Protein AF-A0A2E0TJ58-F1 (afdb_monomer_lite)

Secondary structure (DSSP, 8-state):
-HHHHHHHHHHHHHHHHHHHHHHHHHHTTSHHHHHHIIIIIHHHHHHHHHHHHHHHHHHHHHHHHHH-S------HHHHHHHHHHHHHHHHHHTTHHHHHHHHHHHHHHHHHHHHTSSPPSSTT-PPPPEEETTEEEEEEEE-TTSTT-EEEEETTSTTEEEEE-TT-STT-SSB--TT-EEETTEEEEE--

pLDDT: mean 75.68, std 11.96, range [47.34, 93.44]

Structure (mmCIF, N/CA/C/O backbone):
data_AF-A0A2E0TJ58-F1
#
_entry.id   AF-A0A2E0TJ58-F1
#
loop_
_atom_site.group_PDB
_atom_site.id
_atom_site.type_symbol
_atom_site.label_atom_id
_atom_site.label_alt_id
_atom_site.label_comp_id
_atom_site.label_asym_id
_atom_site.label_entity_id
_atom_site.label_seq_id
_atom_site.pdbx_PDB_ins_code
_atom_site.Cartn_x
_atom_site.Cartn_y
_atom_site.Cartn_z
_atom_site.occupancy
_atom_site.B_iso_or_equiv
_atom_site.auth_seq_id
_atom_site.auth_comp_id
_atom_site.auth_asym_id
_atom_site.auth_atom_id
_atom_site.pdbx_PDB_model_num
ATOM 1 N N . MET A 1 1 ? -33.660 15.507 25.362 1.00 57.00 1 MET A N 1
ATOM 2 C CA . MET A 1 1 ? -32.367 15.459 26.080 1.00 57.00 1 MET A CA 1
ATOM 3 C C . MET A 1 1 ? -31.660 14.105 26.034 1.00 57.00 1 MET A C 1
ATOM 5 O O . MET A 1 1 ? -30.510 14.080 25.624 1.00 57.00 1 MET A O 1
ATOM 9 N N . GLU A 1 2 ? -32.266 12.977 26.428 1.00 47.34 2 GLU A N 1
ATOM 10 C CA . GLU A 1 2 ? -31.515 11.701 26.517 1.00 47.34 2 GLU A CA 1
ATOM 11 C C . GLU A 1 2 ? -31.106 11.122 25.143 1.00 47.34 2 GLU A C 1
ATOM 13 O O . GLU A 1 2 ? -30.003 10.603 24.996 1.00 47.34 2 GLU A O 1
ATOM 18 N N . ARG A 1 3 ? -31.925 11.321 24.095 1.00 52.47 3 ARG A N 1
ATOM 19 C CA . ARG A 1 3 ? -31.580 10.947 22.706 1.00 52.47 3 ARG A CA 1
ATOM 20 C C . ARG A 1 3 ? -30.464 11.801 22.081 1.00 52.47 3 ARG A C 1
ATOM 22 O O . ARG A 1 3 ? -29.691 11.274 21.291 1.00 52.47 3 ARG A O 1
ATOM 29 N N . GLU A 1 4 ? -30.337 13.076 22.451 1.00 51.59 4 GLU A N 1
ATOM 30 C CA . GLU A 1 4 ? -29.265 13.953 21.938 1.00 51.59 4 GLU A CA 1
ATOM 31 C C . GLU A 1 4 ? -27.894 13.581 22.508 1.00 51.59 4 GLU A C 1
ATOM 33 O O . GLU A 1 4 ? -26.900 13.608 21.789 1.00 51.59 4 GLU A O 1
ATOM 38 N N . ARG A 1 5 ? -27.828 13.160 23.779 1.00 51.88 5 ARG A N 1
ATOM 39 C CA . ARG A 1 5 ? -26.559 12.738 24.394 1.00 51.88 5 ARG A CA 1
ATOM 40 C C . ARG A 1 5 ? -25.997 11.456 23.771 1.00 51.88 5 ARG A C 1
ATOM 42 O O . ARG A 1 5 ? -24.782 11.318 23.680 1.00 51.88 5 ARG A O 1
ATOM 49 N N . ILE A 1 6 ? -26.859 10.546 23.314 1.00 52.62 6 ILE A N 1
ATOM 50 C CA . ILE A 1 6 ? -26.447 9.291 22.660 1.00 52.62 6 ILE A CA 1
ATOM 51 C C . ILE A 1 6 ? -25.861 9.565 21.265 1.00 52.62 6 ILE A C 1
ATOM 53 O O . ILE A 1 6 ? -24.828 8.996 20.922 1.00 52.62 6 ILE A O 1
ATOM 57 N N . ALA A 1 7 ? -26.454 10.487 20.497 1.00 54.34 7 ALA A N 1
ATOM 58 C CA . ALA A 1 7 ? -25.974 10.843 19.159 1.00 54.34 7 ALA A CA 1
ATOM 59 C C . ALA A 1 7 ? -24.575 11.493 19.175 1.00 54.34 7 ALA A C 1
ATOM 61 O O . ALA A 1 7 ? -23.741 11.198 18.321 1.00 54.34 7 ALA A O 1
ATOM 62 N N . ILE A 1 8 ? -24.287 12.324 20.183 1.00 53.31 8 ILE A N 1
ATOM 63 C CA . ILE A 1 8 ? -22.973 12.968 20.339 1.00 53.31 8 ILE A CA 1
ATOM 64 C C . ILE A 1 8 ? -21.888 11.922 20.646 1.00 53.31 8 ILE A C 1
ATOM 66 O O . ILE A 1 8 ? -20.802 11.971 20.073 1.00 53.31 8 ILE A O 1
ATOM 70 N N . PHE A 1 9 ? -22.182 10.929 21.491 1.00 51.16 9 PHE A N 1
ATOM 71 C CA . PHE A 1 9 ? -21.220 9.872 21.821 1.00 51.16 9 PHE A CA 1
ATOM 72 C C . PHE A 1 9 ? -20.928 8.921 20.648 1.00 51.16 9 PHE A C 1
ATOM 74 O O . PHE A 1 9 ? -19.790 8.474 20.507 1.00 51.16 9 PHE A O 1
ATOM 81 N N . GLU A 1 10 ? -21.910 8.629 19.787 1.00 55.41 10 GLU A N 1
ATOM 82 C CA . GLU A 1 10 ? -21.681 7.813 18.584 1.00 55.41 10 GLU A CA 1
ATOM 83 C C . GLU A 1 10 ? -20.830 8.554 17.534 1.00 55.41 10 GLU A C 1
ATOM 85 O O . GLU A 1 10 ? -19.957 7.942 16.919 1.00 55.41 10 GLU A O 1
ATOM 90 N N . GLY A 1 11 ? -20.999 9.874 17.382 1.00 54.41 11 GLY A N 1
ATOM 91 C CA . GLY A 1 11 ? -20.189 10.689 16.466 1.00 54.41 11 GLY A CA 1
ATOM 92 C C . GLY A 1 11 ? -18.731 10.874 16.909 1.00 54.41 11 GLY A C 1
ATOM 93 O O . GLY A 1 11 ? -17.820 10.810 16.084 1.00 54.41 11 GLY A O 1
ATOM 94 N N . VAL A 1 12 ? -18.489 11.043 18.214 1.00 57.69 12 VAL A N 1
ATOM 95 C CA . VAL A 1 12 ? -17.141 11.301 18.761 1.00 57.69 12 VAL A CA 1
ATOM 96 C C . VAL A 1 12 ? -16.237 10.064 18.712 1.00 57.69 12 VAL A C 1
ATOM 98 O O . VAL A 1 12 ? -15.026 10.208 18.594 1.00 57.69 12 VAL A O 1
ATOM 101 N N . GLY A 1 13 ? -16.793 8.849 18.755 1.00 62.44 13 GLY A N 1
ATOM 102 C CA . GLY A 1 13 ? -16.004 7.614 18.648 1.00 62.44 13 GLY A CA 1
ATOM 103 C C . GLY A 1 13 ? -15.651 7.208 17.211 1.00 62.44 13 GLY A C 1
ATOM 104 O O . GLY A 1 13 ? -14.591 6.628 16.979 1.00 62.44 13 GLY A O 1
ATOM 105 N N . LEU A 1 14 ? -16.517 7.516 16.239 1.00 68.19 14 LEU A N 1
ATOM 106 C CA . LEU A 1 14 ? -16.343 7.091 14.843 1.00 68.19 14 LEU A CA 1
ATOM 107 C C . LEU A 1 14 ? -15.318 7.940 14.079 1.00 68.19 14 LEU A C 1
ATOM 109 O O . LEU A 1 14 ? -14.556 7.394 13.285 1.00 68.19 14 LEU A O 1
ATOM 113 N N . LEU A 1 15 ? -15.253 9.248 14.342 1.00 73.19 15 LEU A N 1
ATOM 114 C CA . LEU A 1 15 ? -14.285 10.155 13.709 1.00 73.19 15 LEU A CA 1
ATOM 115 C C . LEU A 1 15 ? -12.811 9.761 13.947 1.00 73.19 15 LEU A C 1
ATOM 117 O O . LEU A 1 15 ? -12.087 9.590 12.964 1.00 73.19 15 LEU A O 1
ATOM 121 N N . PRO A 1 16 ? -12.337 9.561 15.193 1.00 75.88 16 PRO A N 1
ATOM 122 C CA . PRO A 1 16 ? -10.955 9.152 15.440 1.00 75.88 16 PRO A CA 1
ATOM 123 C C . PRO A 1 16 ? -10.659 7.745 14.905 1.00 75.88 16 PRO A C 1
ATOM 125 O O . PRO A 1 16 ? -9.560 7.505 14.414 1.00 75.88 16 PRO A O 1
ATOM 128 N N . ALA A 1 17 ? -11.633 6.827 14.923 1.00 74.94 17 ALA A N 1
ATOM 129 C CA . ALA A 1 17 ? -11.473 5.499 14.330 1.00 74.94 17 ALA A CA 1
ATOM 130 C C . ALA A 1 17 ? -11.345 5.547 12.797 1.00 74.94 17 ALA A C 1
ATOM 132 O O . ALA A 1 17 ? -10.546 4.811 12.214 1.00 74.94 17 ALA A O 1
ATOM 133 N N . GLY A 1 18 ? -12.099 6.435 12.144 1.00 80.56 18 GLY A N 1
ATOM 134 C CA . GLY A 1 18 ? -11.969 6.716 10.717 1.00 80.56 18 GLY A CA 1
ATOM 135 C C . GLY A 1 18 ? -10.599 7.300 10.374 1.00 80.56 18 GLY A C 1
ATOM 136 O O . GLY A 1 18 ? -9.939 6.800 9.468 1.00 80.56 18 GLY A O 1
ATOM 137 N N . ALA A 1 19 ? -10.136 8.292 11.142 1.00 82.06 19 ALA A N 1
ATOM 138 C CA . ALA A 1 19 ? -8.825 8.915 10.952 1.00 82.06 19 ALA A CA 1
ATOM 139 C C . ALA A 1 19 ? -7.669 7.914 11.130 1.00 82.06 19 ALA A C 1
ATOM 141 O O . ALA A 1 19 ? -6.784 7.839 10.280 1.00 82.06 19 ALA A O 1
ATOM 142 N N . LEU A 1 20 ? -7.709 7.095 12.188 1.00 82.50 20 LEU A N 1
ATOM 143 C CA . LEU A 1 20 ? -6.723 6.035 12.416 1.00 82.50 20 LEU A CA 1
ATOM 144 C C . LEU A 1 20 ? -6.762 4.979 11.308 1.00 82.50 20 LEU A C 1
ATOM 146 O O . LEU A 1 20 ? -5.714 4.586 10.808 1.00 82.50 20 LEU A O 1
ATOM 150 N N . GLY A 1 21 ? -7.955 4.552 10.885 1.00 83.06 21 GLY A N 1
ATOM 151 C CA . GLY A 1 21 ? -8.109 3.620 9.767 1.00 83.06 21 GLY A CA 1
ATOM 152 C C . GLY A 1 21 ? -7.514 4.171 8.471 1.00 83.06 21 GLY A C 1
ATOM 153 O O . GLY A 1 21 ? -6.754 3.477 7.805 1.00 83.06 21 GLY A O 1
ATOM 154 N N . GLY A 1 22 ? -7.794 5.436 8.151 1.00 85.06 22 GLY A N 1
ATOM 155 C CA . GLY A 1 22 ? -7.216 6.123 6.997 1.00 85.06 22 GLY A CA 1
ATOM 156 C C . GLY A 1 22 ? -5.691 6.206 7.062 1.00 85.06 22 GLY A C 1
ATOM 157 O O . GLY A 1 22 ? -5.028 5.901 6.077 1.00 85.06 22 GLY A O 1
ATOM 158 N N . LEU A 1 23 ? -5.134 6.535 8.230 1.00 86.06 23 LEU A N 1
ATOM 159 C CA . LEU A 1 23 ? -3.688 6.581 8.447 1.00 86.06 23 LEU A CA 1
ATOM 160 C C . LEU A 1 23 ? -3.038 5.205 8.235 1.00 86.06 23 LEU A C 1
ATOM 162 O O . LEU A 1 23 ? -2.026 5.100 7.549 1.00 86.06 23 LEU A O 1
ATOM 166 N N . VAL A 1 24 ? -3.640 4.141 8.773 1.00 85.69 24 VAL A N 1
ATOM 167 C CA . VAL A 1 24 ? -3.161 2.762 8.588 1.00 85.69 24 VAL A CA 1
ATOM 168 C C . VAL A 1 24 ? -3.198 2.351 7.118 1.00 85.69 24 VAL A C 1
ATOM 170 O O . VAL A 1 24 ? -2.232 1.776 6.621 1.00 85.69 24 VAL A O 1
ATOM 173 N N . LEU A 1 25 ? -4.286 2.661 6.408 1.00 87.50 25 LEU A N 1
ATOM 174 C CA . LEU A 1 25 ? -4.402 2.370 4.978 1.00 87.50 25 LEU A CA 1
ATOM 175 C C . LEU A 1 25 ? -3.390 3.168 4.150 1.00 87.50 25 LEU A C 1
ATOM 177 O O . LEU A 1 25 ? -2.841 2.624 3.197 1.00 87.50 25 LEU A O 1
ATOM 181 N N . TRP A 1 26 ? -3.119 4.419 4.530 1.00 86.62 26 TRP A N 1
ATOM 182 C CA . TRP A 1 26 ? -2.105 5.256 3.894 1.00 86.62 26 TRP A CA 1
ATOM 183 C C . TRP A 1 26 ? -0.701 4.669 4.073 1.00 86.62 26 TRP A C 1
ATOM 185 O O . TRP A 1 26 ? -0.004 4.468 3.084 1.00 86.62 26 TRP A O 1
ATOM 195 N N . TYR A 1 27 ? -0.319 4.290 5.297 1.00 85.19 27 TYR A N 1
ATOM 196 C CA . TYR A 1 27 ? 0.958 3.612 5.554 1.00 85.19 27 TYR A CA 1
ATOM 197 C C . TYR A 1 27 ? 1.075 2.285 4.797 1.00 85.19 27 TYR A C 1
ATOM 199 O O . TYR A 1 27 ? 2.112 1.990 4.214 1.00 85.19 27 TYR A O 1
ATOM 207 N N . ALA A 1 28 ? -0.008 1.507 4.739 1.00 85.69 28 ALA A N 1
ATOM 208 C CA . ALA A 1 28 ? -0.055 0.243 4.008 1.00 85.69 28 ALA A CA 1
ATOM 209 C C . ALA A 1 28 ? 0.001 0.403 2.475 1.00 85.69 28 ALA A C 1
ATOM 211 O O . ALA A 1 28 ? -0.008 -0.602 1.762 1.00 85.69 28 ALA A O 1
ATOM 212 N N . ALA A 1 29 ? 0.024 1.632 1.956 1.00 86.50 29 ALA A N 1
ATOM 213 C CA . ALA A 1 29 ? 0.152 1.916 0.533 1.00 86.50 29 ALA A CA 1
ATOM 214 C C . ALA A 1 29 ? 1.618 2.069 0.072 1.00 86.50 29 ALA A C 1
ATOM 216 O O . ALA A 1 29 ? 1.868 2.110 -1.135 1.00 86.50 29 ALA A O 1
ATOM 217 N N . PHE A 1 30 ? 2.566 2.120 1.014 1.00 86.62 30 PHE A N 1
ATOM 218 C CA . PHE A 1 30 ? 4.009 2.191 0.770 1.00 86.62 30 PHE A CA 1
ATOM 219 C C . PHE A 1 30 ? 4.659 0.835 1.068 1.00 86.62 30 PHE A C 1
ATOM 221 O O . PHE A 1 30 ? 4.477 0.329 2.178 1.00 86.62 30 PHE A O 1
ATOM 228 N N . PRO A 1 31 ? 5.378 0.214 0.117 1.00 84.06 31 PRO A N 1
ATOM 229 C CA . PRO A 1 31 ? 6.102 -1.037 0.334 1.00 84.06 31 PRO A CA 1
ATOM 230 C C . PRO A 1 31 ? 6.883 -1.172 1.655 1.00 84.06 31 PRO A C 1
ATOM 232 O O . PRO A 1 31 ? 6.665 -2.163 2.356 1.00 84.06 31 PRO A O 1
ATOM 235 N N . SER A 1 32 ? 7.745 -0.217 2.042 1.00 83.19 32 SER A N 1
ATOM 236 C CA . SER A 1 32 ? 8.555 -0.381 3.272 1.00 83.19 32 SER A CA 1
ATOM 237 C C . SER A 1 32 ? 7.690 -0.358 4.538 1.00 83.19 32 SER A C 1
ATOM 239 O O . SER A 1 32 ? 7.857 -1.161 5.461 1.00 83.19 32 SER A O 1
ATOM 241 N N . LEU A 1 33 ? 6.682 0.514 4.552 1.00 82.69 33 LEU A N 1
ATOM 242 C CA . LEU A 1 33 ? 5.795 0.715 5.694 1.00 82.69 33 LEU A CA 1
ATOM 243 C C . LEU A 1 33 ? 4.698 -0.346 5.755 1.00 82.69 33 LEU A C 1
ATOM 245 O O . LEU A 1 33 ? 4.185 -0.626 6.836 1.00 82.69 33 LEU A O 1
ATOM 249 N N . TYR A 1 34 ? 4.367 -0.990 4.635 1.00 80.75 34 TYR A N 1
ATOM 250 C CA . TYR A 1 34 ? 3.434 -2.109 4.592 1.00 80.75 34 TYR A CA 1
ATOM 251 C C . TYR A 1 34 ? 3.926 -3.278 5.446 1.00 80.75 34 TYR A C 1
ATOM 253 O O . TYR A 1 34 ? 3.136 -3.876 6.176 1.00 80.75 34 TYR A O 1
ATOM 261 N N . TYR A 1 35 ? 5.227 -3.582 5.411 1.00 74.25 35 TYR A N 1
ATOM 262 C CA . TYR A 1 35 ? 5.808 -4.625 6.255 1.00 74.25 35 TYR A CA 1
ATOM 263 C C . TYR A 1 35 ? 5.663 -4.295 7.748 1.00 74.25 35 TYR A C 1
ATOM 265 O O . TYR A 1 35 ? 5.221 -5.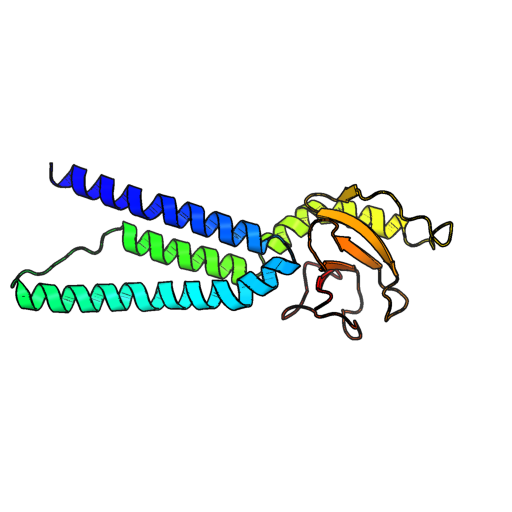133 8.540 1.00 74.25 35 TYR A O 1
ATOM 273 N N . LEU A 1 36 ? 5.931 -3.042 8.125 1.00 73.81 36 LEU A N 1
ATOM 274 C CA . LEU A 1 36 ? 5.759 -2.560 9.495 1.00 73.81 36 LEU A CA 1
ATOM 275 C C . LEU A 1 36 ? 4.280 -2.557 9.923 1.00 73.81 36 LEU A C 1
ATOM 277 O O . LEU A 1 36 ? 3.940 -2.999 11.024 1.00 73.81 36 LEU A O 1
ATOM 281 N N . ALA A 1 37 ? 3.384 -2.120 9.036 1.00 73.81 37 ALA A N 1
ATOM 282 C CA . ALA A 1 37 ? 1.940 -2.163 9.241 1.00 73.81 37 ALA A CA 1
ATOM 283 C C . ALA A 1 37 ? 1.452 -3.610 9.416 1.00 73.81 37 ALA A C 1
ATOM 285 O O . ALA A 1 37 ? 0.621 -3.896 10.278 1.00 73.81 37 ALA A O 1
ATOM 286 N N . TRP A 1 38 ? 2.008 -4.554 8.664 1.00 72.88 38 TRP A N 1
ATOM 287 C CA . TRP A 1 38 ? 1.683 -5.962 8.821 1.00 72.88 38 TRP A CA 1
ATOM 288 C C . TRP A 1 38 ? 2.129 -6.525 10.169 1.00 72.88 38 TRP A C 1
ATOM 290 O O . TRP A 1 38 ? 1.356 -7.208 10.833 1.00 72.88 38 TRP A O 1
ATOM 300 N N . LEU A 1 39 ? 3.376 -6.277 10.571 1.00 74.56 39 LEU A N 1
ATOM 301 C CA . LEU A 1 39 ? 3.938 -6.875 11.782 1.00 74.56 39 LEU A CA 1
ATOM 302 C C . LEU A 1 39 ? 3.393 -6.253 13.063 1.00 74.56 39 LEU A C 1
ATOM 304 O O . LEU A 1 39 ? 3.148 -6.966 14.032 1.00 74.56 39 LEU A O 1
ATOM 308 N N . LEU A 1 40 ? 3.208 -4.935 13.082 1.00 75.44 40 LEU A N 1
ATOM 309 C CA . LEU A 1 40 ? 2.825 -4.216 14.293 1.00 75.44 40 LEU A CA 1
ATOM 310 C C . LEU A 1 40 ? 1.340 -3.883 14.301 1.00 75.44 40 LEU A C 1
ATOM 312 O O . LEU A 1 40 ? 0.652 -4.120 15.294 1.00 75.44 40 LEU A O 1
ATOM 316 N N . VAL A 1 41 ? 0.824 -3.344 13.198 1.00 72.25 41 VAL A N 1
ATOM 317 C CA . VAL A 1 41 ? -0.521 -2.764 13.179 1.00 72.25 41 VAL A CA 1
ATOM 318 C C . VAL A 1 41 ? -1.584 -3.850 13.075 1.00 72.25 41 VAL A C 1
ATOM 320 O O . VAL A 1 41 ? -2.532 -3.815 13.850 1.00 72.25 41 VAL A O 1
ATOM 323 N N . VAL A 1 42 ? -1.431 -4.853 12.208 1.00 72.56 42 VAL A N 1
ATOM 324 C CA . VAL A 1 42 ? -2.441 -5.919 12.060 1.00 72.56 42 VAL A CA 1
ATOM 325 C C . VAL A 1 42 ? -2.655 -6.710 13.364 1.00 72.56 42 VAL A C 1
ATOM 327 O O . VAL A 1 42 ? -3.809 -6.802 13.793 1.00 72.56 42 VAL A O 1
ATOM 330 N N . PRO A 1 43 ? -1.616 -7.217 14.064 1.00 77.94 43 PRO A N 1
ATOM 331 C CA . PRO A 1 43 ? -1.801 -7.915 15.336 1.00 77.94 43 PRO A CA 1
ATOM 332 C C . PRO A 1 43 ? -2.355 -7.007 16.427 1.00 77.94 43 PRO A C 1
ATOM 334 O O . PRO A 1 43 ? -3.214 -7.437 17.192 1.00 77.94 43 PRO A O 1
ATOM 337 N N . THR A 1 44 ? -1.918 -5.744 16.478 1.00 77.94 44 THR A N 1
ATOM 338 C CA . THR A 1 44 ? -2.419 -4.778 17.465 1.00 77.94 44 THR A CA 1
ATOM 339 C C . THR A 1 44 ? -3.889 -4.458 17.217 1.00 77.94 44 THR A C 1
ATOM 341 O O . THR A 1 44 ? -4.690 -4.513 18.147 1.00 77.94 44 THR A O 1
ATOM 344 N N . LEU A 1 45 ? -4.284 -4.194 15.969 1.00 71.81 45 LEU A N 1
ATOM 345 C CA . LEU A 1 45 ? -5.679 -3.955 15.602 1.00 71.81 45 LEU A CA 1
ATOM 346 C C . LEU A 1 45 ? -6.545 -5.190 15.849 1.00 71.81 45 LEU A C 1
ATOM 348 O O . LEU A 1 45 ? -7.671 -5.038 16.317 1.00 71.81 45 LEU A O 1
ATOM 352 N N . TRP A 1 46 ? -6.034 -6.402 15.613 1.00 73.44 46 TRP A N 1
ATOM 353 C CA . TRP A 1 46 ? -6.727 -7.643 15.980 1.00 73.44 46 TRP A CA 1
ATOM 354 C C . TRP A 1 46 ? -6.887 -7.790 17.483 1.00 73.44 46 TRP A C 1
ATOM 356 O O . TRP A 1 46 ? -7.993 -8.055 17.951 1.00 73.44 46 TRP A O 1
ATOM 366 N N . ALA A 1 47 ? -5.813 -7.582 18.244 1.00 77.50 47 ALA A N 1
ATOM 367 C CA . ALA A 1 47 ? -5.845 -7.634 19.696 1.00 77.50 47 ALA A CA 1
ATOM 368 C C . ALA A 1 47 ? -6.856 -6.623 20.243 1.00 77.50 47 ALA A C 1
ATOM 370 O O . ALA A 1 47 ? -7.709 -6.995 21.038 1.00 77.50 47 ALA A O 1
ATOM 371 N N . VAL A 1 48 ? -6.856 -5.378 19.759 1.00 75.56 48 VAL A N 1
ATOM 372 C CA . VAL A 1 48 ? -7.854 -4.372 20.150 1.00 75.56 48 VAL A CA 1
ATOM 373 C C . VAL A 1 48 ? -9.263 -4.794 19.728 1.00 75.56 48 VAL A C 1
ATOM 375 O O . VAL A 1 48 ? -10.182 -4.724 20.540 1.00 75.56 48 VAL A O 1
ATOM 378 N N . SER A 1 49 ? -9.453 -5.285 18.503 1.00 69.12 49 SER A N 1
ATOM 379 C CA . SER A 1 49 ? -10.774 -5.682 17.992 1.00 69.12 49 SER A CA 1
ATOM 380 C C . SER A 1 49 ? -11.366 -6.893 18.720 1.00 69.12 49 SER A C 1
ATOM 382 O O . SER A 1 49 ? -12.585 -6.981 18.843 1.00 69.12 49 SER A O 1
ATOM 384 N N . LEU A 1 50 ? -10.532 -7.808 19.224 1.00 75.12 50 LEU A N 1
ATOM 385 C CA . LEU A 1 50 ? -10.950 -8.985 19.992 1.00 75.12 50 LEU A CA 1
ATOM 386 C C . LEU A 1 50 ? -11.080 -8.685 21.491 1.00 75.12 50 LEU A C 1
ATOM 388 O O . LEU A 1 50 ? -12.051 -9.096 22.125 1.00 75.12 50 LEU A O 1
ATOM 392 N N . LEU A 1 51 ? -10.122 -7.953 22.066 1.00 76.25 51 LEU A N 1
ATOM 393 C CA . LEU A 1 51 ? -10.067 -7.683 23.502 1.00 76.25 51 LEU A CA 1
ATOM 394 C C . LEU A 1 51 ? -11.001 -6.550 23.916 1.00 76.25 51 LEU A C 1
ATOM 396 O O . LEU A 1 51 ? -11.554 -6.619 25.010 1.00 76.25 51 LEU A O 1
ATOM 400 N N . ALA A 1 52 ? -11.227 -5.531 23.082 1.00 73.62 52 ALA A N 1
ATOM 401 C CA . ALA A 1 52 ? -12.099 -4.419 23.455 1.00 73.62 52 ALA A CA 1
ATOM 402 C C . ALA A 1 52 ? -13.553 -4.868 23.694 1.00 73.62 52 ALA A C 1
ATOM 404 O O . ALA A 1 52 ? -14.094 -4.514 24.743 1.00 73.62 52 ALA A O 1
ATOM 405 N N . PRO A 1 53 ? -14.196 -5.691 22.837 1.00 71.12 53 PRO A N 1
ATOM 406 C CA . PRO A 1 53 ? -15.534 -6.211 23.121 1.00 71.12 53 PRO A CA 1
ATOM 407 C C . PRO A 1 53 ? -15.586 -7.049 24.400 1.00 71.12 53 PRO A C 1
ATOM 409 O O . PRO A 1 53 ? -16.526 -6.905 25.181 1.00 71.12 53 PRO A O 1
ATOM 412 N N . VAL A 1 54 ? -14.566 -7.880 24.647 1.00 76.56 54 VAL A N 1
ATOM 413 C CA . VAL A 1 54 ? -14.471 -8.716 25.854 1.00 76.56 54 VAL A CA 1
ATOM 414 C C . VAL A 1 54 ? -14.301 -7.852 27.102 1.00 76.56 54 VAL A C 1
ATOM 416 O O . VAL A 1 54 ? -15.060 -8.003 28.055 1.00 76.56 54 VAL A O 1
ATOM 419 N N . ALA A 1 55 ? -13.372 -6.896 27.096 1.00 77.69 55 ALA A N 1
ATOM 420 C CA . ALA A 1 55 ? -13.155 -5.967 28.199 1.00 77.69 55 ALA A CA 1
ATOM 421 C C . ALA A 1 55 ? -14.413 -5.134 28.485 1.00 77.69 55 ALA A C 1
ATOM 423 O O . ALA A 1 55 ? -14.824 -5.006 29.637 1.00 77.69 55 ALA A O 1
ATOM 424 N N . ILE A 1 56 ? -15.085 -4.635 27.443 1.00 75.06 56 ILE A N 1
ATOM 425 C CA . ILE A 1 56 ? -16.361 -3.920 27.566 1.00 75.06 56 ILE A CA 1
ATOM 426 C C . ILE A 1 56 ? -17.434 -4.831 28.174 1.00 75.06 56 ILE A C 1
ATOM 428 O O . ILE A 1 56 ? -18.163 -4.398 29.068 1.00 75.06 56 ILE A O 1
ATOM 432 N N . ALA A 1 57 ? -17.541 -6.085 27.728 1.00 75.50 57 ALA A N 1
ATOM 433 C CA . ALA A 1 57 ? -18.489 -7.048 28.280 1.00 75.50 57 ALA A CA 1
ATOM 434 C C . ALA A 1 57 ? -18.204 -7.339 29.763 1.00 75.50 57 ALA A C 1
ATOM 436 O O . ALA A 1 57 ? -19.124 -7.293 30.579 1.00 75.50 57 ALA A O 1
ATOM 437 N N . LEU A 1 58 ? -16.940 -7.555 30.135 1.00 79.56 58 LEU A N 1
ATOM 438 C CA . LEU A 1 58 ? -16.520 -7.794 31.518 1.00 79.56 58 LEU A CA 1
ATOM 439 C C . LEU A 1 58 ? -16.812 -6.589 32.421 1.00 79.56 58 LEU A C 1
ATOM 441 O O . LEU A 1 58 ? -17.413 -6.749 33.485 1.00 79.56 58 LEU A O 1
ATOM 445 N N . LEU A 1 59 ? -16.472 -5.376 31.975 1.00 80.00 59 LEU A N 1
ATOM 446 C CA . LEU A 1 59 ? -16.778 -4.134 32.692 1.00 80.00 59 LEU A CA 1
ATOM 447 C C . LEU A 1 59 ? -18.289 -3.949 32.877 1.00 80.00 59 LEU A C 1
ATOM 449 O O . LEU A 1 59 ? -18.737 -3.545 33.950 1.00 80.00 59 LEU A O 1
ATOM 453 N N . ARG A 1 60 ? -19.094 -4.294 31.863 1.00 70.94 60 ARG A N 1
ATOM 454 C CA . ARG A 1 60 ? -20.563 -4.249 31.939 1.00 70.94 60 ARG A CA 1
ATOM 455 C C . ARG A 1 60 ? -21.124 -5.262 32.926 1.00 70.94 60 ARG A C 1
ATOM 457 O O . ARG A 1 60 ? -22.001 -4.900 33.705 1.00 70.94 60 ARG A O 1
ATOM 464 N N . VAL A 1 61 ? -20.626 -6.498 32.923 1.00 78.50 61 VAL A N 1
ATOM 465 C CA . VAL A 1 61 ? -21.037 -7.535 33.883 1.00 78.50 61 VAL A CA 1
ATOM 466 C C . VAL A 1 61 ? -20.688 -7.109 35.312 1.00 78.50 61 VAL A C 1
ATOM 468 O O . VAL A 1 61 ? -21.532 -7.219 36.205 1.00 78.50 61 VAL A O 1
ATOM 471 N N . GLY A 1 62 ? -19.491 -6.554 35.526 1.00 79.12 62 GLY A N 1
ATOM 472 C CA . GLY A 1 62 ? -19.081 -5.994 36.816 1.00 79.12 62 GLY A CA 1
ATOM 473 C C . GLY A 1 62 ? -19.975 -4.834 37.268 1.00 79.12 62 GLY A C 1
ATOM 474 O O . GLY A 1 62 ? -20.480 -4.833 38.389 1.00 79.12 62 GLY A O 1
ATOM 475 N N . ALA A 1 63 ? -20.254 -3.882 36.375 1.00 74.81 63 ALA A N 1
ATOM 476 C CA . ALA A 1 63 ? -21.101 -2.728 36.673 1.00 74.81 63 ALA A CA 1
ATOM 477 C C . ALA A 1 63 ? -22.578 -3.099 36.909 1.00 74.81 63 ALA A C 1
ATOM 479 O O . ALA A 1 63 ? -23.225 -2.524 37.786 1.00 74.81 63 ALA A O 1
ATOM 480 N N . ALA A 1 64 ? -23.120 -4.063 36.158 1.00 71.75 64 ALA A N 1
ATOM 481 C CA . ALA A 1 64 ? -24.491 -4.546 36.321 1.00 71.75 64 ALA A CA 1
ATOM 482 C C . ALA A 1 64 ? -24.681 -5.271 37.660 1.00 71.75 64 ALA A C 1
ATOM 484 O O . ALA A 1 64 ? -25.702 -5.065 38.318 1.00 71.75 64 ALA A O 1
ATOM 485 N N . ARG A 1 65 ? -23.679 -6.048 38.104 1.00 72.00 65 ARG A N 1
ATOM 486 C CA . ARG A 1 65 ? -23.661 -6.641 39.452 1.00 72.00 65 ARG A CA 1
ATOM 487 C C . ARG A 1 65 ? -23.695 -5.584 40.553 1.00 72.00 65 ARG A C 1
ATOM 489 O O . ARG A 1 65 ? -24.388 -5.778 41.541 1.00 72.00 65 ARG A O 1
ATOM 496 N N . LEU A 1 66 ? -22.997 -4.464 40.366 1.00 72.69 66 LEU A N 1
ATOM 497 C CA . LEU A 1 66 ? -22.935 -3.384 41.356 1.00 72.69 66 LEU A CA 1
ATOM 498 C C . LEU A 1 66 ? -24.192 -2.499 41.395 1.00 72.69 66 LEU A C 1
ATOM 500 O O . LEU A 1 66 ? -24.458 -1.884 42.422 1.00 72.69 66 LEU A O 1
ATOM 504 N N . ARG A 1 67 ? -24.959 -2.391 40.298 1.00 68.56 67 ARG A N 1
ATOM 505 C CA . ARG A 1 67 ? -26.090 -1.440 40.194 1.00 68.56 67 ARG A CA 1
ATOM 506 C C . ARG A 1 67 ? -27.472 -2.071 40.005 1.00 68.56 67 ARG A C 1
ATOM 508 O O . ARG A 1 67 ? -28.440 -1.331 39.854 1.00 68.56 67 ARG A O 1
ATOM 515 N N . GLY A 1 68 ? -27.592 -3.400 39.964 1.00 57.78 68 GLY A N 1
ATOM 516 C CA . GLY A 1 68 ? -28.884 -4.101 39.866 1.00 57.78 68 GLY A CA 1
ATOM 517 C C . GLY A 1 68 ? -29.710 -3.789 38.606 1.00 57.78 68 GLY A C 1
ATOM 518 O O . GLY A 1 68 ? -30.879 -4.155 38.526 1.00 57.78 68 GLY A O 1
ATOM 519 N N . ARG A 1 69 ? -29.132 -3.111 37.606 1.00 56.50 69 ARG A N 1
ATOM 520 C CA . ARG A 1 69 ? -29.812 -2.715 36.365 1.00 56.50 69 ARG A CA 1
ATOM 521 C C . ARG A 1 69 ? -29.196 -3.433 35.170 1.00 56.50 69 ARG A C 1
ATOM 523 O O . ARG A 1 69 ? -27.982 -3.396 34.971 1.00 56.50 69 ARG A O 1
ATOM 530 N N . ARG A 1 70 ? -30.051 -4.045 34.340 1.00 52.06 70 ARG A N 1
ATOM 531 C CA . ARG A 1 70 ? -29.679 -4.571 33.019 1.00 52.06 70 ARG A CA 1
ATOM 532 C C . ARG A 1 70 ? -29.257 -3.403 32.124 1.00 52.06 70 ARG A C 1
ATOM 534 O O . ARG A 1 70 ? -30.099 -2.677 31.606 1.00 52.06 70 ARG A O 1
ATOM 541 N N . LEU A 1 71 ? -27.951 -3.228 31.948 1.00 53.62 71 LEU A N 1
ATOM 542 C CA . LEU A 1 71 ? -27.364 -2.339 30.943 1.00 53.62 71 LEU A CA 1
ATOM 543 C C . LEU A 1 71 ? -27.546 -2.966 29.550 1.00 53.62 71 LEU A C 1
ATOM 545 O O . LEU A 1 71 ? -26.647 -3.598 29.005 1.00 53.62 71 LEU A O 1
ATOM 549 N N . LEU A 1 72 ? -28.748 -2.817 28.993 1.00 55.41 72 LEU A N 1
ATOM 550 C CA . LEU A 1 72 ? -29.053 -3.094 27.589 1.00 55.41 72 LEU A CA 1
ATOM 551 C C . LEU A 1 72 ? -28.603 -1.893 26.755 1.00 55.41 72 LEU A C 1
ATOM 553 O O . LEU A 1 72 ? -29.383 -0.992 26.479 1.00 55.41 72 LEU A O 1
ATOM 557 N N . LEU A 1 73 ? -27.321 -1.854 26.404 1.00 51.97 73 LEU A N 1
ATOM 558 C CA . LEU A 1 73 ? -26.762 -0.860 25.486 1.00 51.97 73 LEU A CA 1
ATOM 559 C C . LEU A 1 73 ? -25.714 -1.541 24.599 1.00 51.97 73 LEU A C 1
ATOM 561 O O . LEU A 1 73 ? -24.512 -1.320 24.728 1.00 51.97 73 LEU A O 1
ATOM 565 N N . GLU A 1 74 ? -26.175 -2.390 23.681 1.00 57.88 74 GLU A N 1
ATOM 566 C CA . GLU A 1 74 ? -25.486 -2.505 22.396 1.00 57.88 74 GLU A CA 1
ATOM 567 C C . GLU A 1 74 ? -25.787 -1.223 21.619 1.00 57.88 74 GLU A C 1
ATOM 569 O O . GLU A 1 74 ? -26.853 -1.071 21.023 1.00 57.88 74 GLU A O 1
ATOM 574 N N . THR A 1 75 ? -24.874 -0.257 21.670 1.00 69.50 75 THR A N 1
ATOM 575 C CA . THR A 1 75 ? -24.960 0.911 20.797 1.00 69.50 75 THR A CA 1
ATOM 576 C C . THR A 1 75 ? -24.541 0.483 19.397 1.00 69.50 75 THR A C 1
ATOM 578 O O . THR A 1 75 ? -23.537 -0.213 19.220 1.00 69.50 75 THR A O 1
ATOM 581 N N . ARG A 1 76 ? -25.316 0.876 18.381 1.00 74.81 76 ARG A N 1
ATOM 582 C CA . ARG A 1 76 ? -25.005 0.597 16.969 1.00 74.81 76 ARG A CA 1
ATOM 583 C C . ARG A 1 76 ? -23.571 1.017 16.629 1.00 74.81 76 ARG A C 1
ATOM 585 O O . ARG A 1 76 ? -22.899 0.308 15.882 1.00 74.81 76 ARG A O 1
ATOM 592 N N . GLY A 1 77 ? -23.073 2.083 17.264 1.00 74.81 77 GLY A N 1
ATOM 593 C CA . GLY A 1 77 ? -21.685 2.536 17.154 1.00 74.81 77 GLY A CA 1
ATOM 594 C C . GLY A 1 77 ? -20.615 1.477 17.461 1.00 74.81 77 GLY A C 1
ATOM 595 O O . GLY A 1 77 ? -19.603 1.439 16.770 1.00 74.81 77 GLY A O 1
ATOM 596 N N . GLN A 1 78 ? -20.823 0.568 18.423 1.00 74.56 78 GLN A N 1
ATOM 597 C CA . GLN A 1 78 ? -19.831 -0.479 18.730 1.00 74.56 78 GLN A CA 1
ATOM 598 C C . GLN A 1 78 ? -19.707 -1.508 17.609 1.00 74.56 78 GLN A C 1
ATOM 600 O O . GLN A 1 78 ? -18.599 -1.888 17.240 1.00 74.56 78 GLN A O 1
ATOM 605 N N . ARG A 1 79 ? -20.839 -1.936 17.039 1.00 78.44 79 ARG A N 1
ATOM 606 C CA . ARG A 1 79 ? -20.843 -2.876 15.911 1.00 78.44 79 ARG A CA 1
ATOM 607 C C . ARG A 1 79 ? -20.212 -2.246 14.671 1.00 78.44 79 ARG A C 1
ATOM 609 O O . ARG A 1 79 ? -19.441 -2.911 13.989 1.00 78.44 79 ARG A O 1
ATOM 616 N N . LEU A 1 80 ? -20.494 -0.965 14.420 1.00 81.69 80 LEU A N 1
ATOM 617 C CA . LEU A 1 80 ? -19.870 -0.209 13.331 1.00 81.69 80 LEU A CA 1
ATOM 618 C C . LEU A 1 80 ? -18.356 -0.077 13.520 1.00 81.69 80 LEU A C 1
ATOM 620 O O . LEU A 1 80 ? -17.617 -0.311 12.572 1.00 81.69 80 LEU A O 1
ATOM 624 N N . LEU A 1 81 ? -17.890 0.228 14.734 1.00 80.56 81 LEU A N 1
ATOM 625 C CA . LEU A 1 81 ? -16.462 0.324 15.038 1.00 80.56 81 LEU A CA 1
ATOM 626 C C . LEU A 1 81 ? -15.740 -1.013 14.827 1.00 80.56 81 LEU A C 1
ATOM 628 O O . LEU A 1 81 ? -14.714 -1.050 14.155 1.00 80.56 81 LEU A O 1
ATOM 632 N N . VAL A 1 82 ? -16.282 -2.112 15.361 1.00 79.81 82 VAL A N 1
ATOM 633 C CA . VAL A 1 82 ? -15.703 -3.455 15.171 1.00 79.81 82 VAL A CA 1
ATOM 634 C C . VAL A 1 82 ? -15.709 -3.842 13.691 1.00 79.81 82 VAL A C 1
ATOM 636 O O . VAL A 1 82 ? -14.706 -4.339 13.187 1.00 79.81 82 VAL A O 1
ATOM 639 N N . GLY A 1 83 ? -16.805 -3.566 12.976 1.00 83.12 83 GLY A N 1
ATOM 640 C CA . GLY A 1 83 ? -16.894 -3.793 11.534 1.00 83.12 83 GLY A CA 1
ATOM 641 C C . GLY A 1 83 ? -15.859 -2.987 10.745 1.00 83.12 83 GLY A C 1
ATOM 642 O O . GLY A 1 83 ? -15.211 -3.532 9.855 1.00 83.12 83 GLY A O 1
ATOM 643 N N . TRP A 1 84 ? -15.650 -1.719 11.106 1.00 84.75 84 TRP A N 1
ATOM 644 C CA . TRP A 1 84 ? -14.645 -0.851 10.494 1.00 84.75 84 TRP A CA 1
ATOM 645 C C . TRP A 1 84 ? -13.215 -1.345 10.742 1.00 84.75 84 TRP A C 1
ATOM 647 O O . TRP A 1 84 ? -12.443 -1.471 9.796 1.00 84.75 84 TRP A O 1
ATOM 657 N N . LEU A 1 85 ? -12.866 -1.684 11.988 1.00 82.94 85 LEU A N 1
ATOM 658 C CA . LEU A 1 85 ? -11.544 -2.225 12.329 1.00 82.94 85 LEU A CA 1
ATOM 659 C C . LEU A 1 85 ? -11.282 -3.568 11.633 1.00 82.94 85 LEU A C 1
ATOM 661 O O . LEU A 1 85 ? -10.185 -3.800 11.119 1.00 82.94 85 LEU A O 1
ATOM 665 N N . GLY A 1 86 ? -12.305 -4.426 11.565 1.00 83.62 86 GLY A N 1
ATOM 666 C CA . GLY A 1 86 ? -12.273 -5.663 10.790 1.00 83.62 86 GLY A CA 1
ATOM 667 C C . GLY A 1 86 ? -11.996 -5.403 9.309 1.00 83.62 86 GLY A C 1
ATOM 668 O O . GLY A 1 86 ? -11.088 -6.009 8.746 1.00 83.62 86 GLY A O 1
ATOM 669 N N . LEU A 1 87 ? -12.710 -4.454 8.696 1.00 89.12 87 LEU A N 1
ATOM 670 C CA . LEU A 1 87 ? -12.508 -4.068 7.298 1.00 89.12 87 LEU A CA 1
ATOM 671 C C . LEU A 1 87 ? -11.098 -3.523 7.044 1.00 89.12 87 LEU A C 1
ATOM 673 O O . LEU A 1 87 ? -10.423 -4.019 6.146 1.00 89.12 87 LEU A O 1
ATOM 677 N N . VAL A 1 88 ? -10.636 -2.545 7.834 1.00 87.00 88 VAL A N 1
ATOM 678 C CA . VAL A 1 88 ? -9.280 -1.978 7.708 1.00 87.00 88 VAL A CA 1
ATOM 679 C C . VAL A 1 88 ? -8.245 -3.087 7.805 1.00 87.00 88 VAL A C 1
ATOM 681 O O . VAL A 1 88 ? -7.329 -3.150 6.986 1.00 87.00 88 VAL A O 1
ATOM 684 N N . THR A 1 89 ? -8.424 -4.008 8.753 1.00 83.69 89 THR A N 1
ATOM 685 C CA . THR A 1 89 ? -7.478 -5.103 8.894 1.00 83.69 89 THR A CA 1
ATOM 686 C C . THR A 1 89 ? -7.498 -6.028 7.689 1.00 83.69 89 THR A C 1
ATOM 688 O O . THR A 1 89 ? -6.430 -6.391 7.225 1.00 83.69 89 THR A O 1
ATOM 691 N N . LEU A 1 90 ? -8.663 -6.394 7.151 1.00 87.12 90 LEU A N 1
ATOM 692 C CA . LEU A 1 90 ? -8.727 -7.218 5.941 1.00 87.12 90 LEU A CA 1
ATOM 693 C C . LEU A 1 90 ? -8.067 -6.515 4.747 1.00 87.12 90 LEU A C 1
ATOM 695 O O . LEU A 1 90 ? -7.323 -7.145 4.002 1.00 87.12 90 LEU A O 1
ATOM 699 N N . LEU A 1 91 ? -8.275 -5.207 4.585 1.00 90.00 91 LEU A N 1
ATOM 700 C CA . LEU A 1 91 ? -7.646 -4.441 3.508 1.00 90.00 91 LEU A CA 1
ATOM 701 C C . LEU A 1 91 ? -6.117 -4.467 3.608 1.00 90.00 91 LEU A C 1
ATOM 703 O O . LEU A 1 91 ? -5.449 -4.734 2.608 1.00 90.00 91 LEU A O 1
ATOM 707 N N . VAL A 1 92 ? -5.561 -4.263 4.806 1.00 86.00 92 VAL A N 1
ATOM 708 C CA . VAL A 1 92 ? -4.118 -4.426 5.040 1.00 86.00 92 VAL A CA 1
ATOM 709 C C . VAL A 1 92 ? -3.711 -5.891 4.862 1.00 86.00 92 VAL A C 1
ATOM 711 O O . VAL A 1 92 ? -2.711 -6.160 4.210 1.00 86.00 92 VAL A O 1
ATOM 714 N N . ALA A 1 93 ? -4.525 -6.839 5.340 1.00 84.06 93 ALA A N 1
ATOM 715 C CA . ALA A 1 93 ? -4.269 -8.277 5.300 1.00 84.06 93 ALA A CA 1
ATOM 716 C C . ALA A 1 93 ? -4.067 -8.819 3.867 1.00 84.06 93 ALA A C 1
ATOM 718 O O . ALA A 1 93 ? -3.332 -9.777 3.626 1.00 84.06 93 ALA A O 1
ATOM 719 N N . PHE A 1 94 ? -4.734 -8.199 2.899 1.00 86.38 94 PHE A N 1
ATOM 720 C CA . PHE A 1 94 ? -4.662 -8.578 1.491 1.00 86.38 94 PHE A CA 1
ATOM 721 C C . PHE A 1 94 ? -3.806 -7.628 0.644 1.00 86.38 94 PHE A C 1
ATOM 723 O O . PHE A 1 94 ? -3.808 -7.742 -0.585 1.00 86.38 94 PHE A O 1
ATOM 730 N N . GLY A 1 95 ? -3.079 -6.695 1.271 1.00 87.69 95 GLY A N 1
ATOM 731 C CA . GLY A 1 95 ? -2.256 -5.713 0.565 1.00 87.69 95 GLY A CA 1
ATOM 732 C C . GLY A 1 95 ? -3.060 -4.807 -0.364 1.00 87.69 95 GLY A C 1
ATOM 733 O O . GLY A 1 95 ? -2.543 -4.372 -1.390 1.00 87.69 95 GLY A O 1
ATOM 734 N N . ALA A 1 96 ? -4.338 -4.562 -0.059 1.00 90.50 96 ALA A N 1
ATOM 735 C CA . ALA A 1 96 ? -5.239 -3.843 -0.952 1.00 90.50 96 ALA A CA 1
ATOM 736 C C . ALA A 1 96 ? -4.780 -2.400 -1.245 1.00 90.50 96 ALA A C 1
ATOM 738 O O . ALA A 1 96 ? -4.776 -2.043 -2.424 1.00 90.50 96 ALA A O 1
ATOM 739 N N . PRO A 1 97 ? -4.334 -1.589 -0.259 1.00 90.31 97 PRO A N 1
ATOM 740 C CA . PRO A 1 97 ? -3.840 -0.237 -0.539 1.00 90.31 97 PRO A CA 1
ATOM 741 C C . PRO A 1 97 ? -2.626 -0.242 -1.473 1.00 90.31 97 PRO A C 1
ATOM 743 O O . PRO A 1 97 ? -2.620 0.452 -2.487 1.00 90.31 97 PRO A O 1
ATOM 746 N N . LEU A 1 98 ? -1.646 -1.103 -1.190 1.00 89.62 98 LEU A N 1
ATOM 747 C CA . LEU A 1 98 ? -0.451 -1.259 -2.014 1.00 89.62 98 LEU A CA 1
ATOM 748 C C . LEU A 1 98 ? -0.781 -1.708 -3.446 1.00 89.62 98 LEU A C 1
ATOM 750 O O . LEU A 1 98 ? -0.274 -1.149 -4.416 1.00 89.62 98 LEU A O 1
ATOM 754 N N . ARG A 1 99 ? -1.668 -2.697 -3.597 1.00 91.62 99 ARG A N 1
ATOM 755 C CA . ARG A 1 99 ? -2.120 -3.179 -4.912 1.00 91.62 99 ARG A CA 1
ATOM 756 C C . ARG A 1 99 ? -2.885 -2.117 -5.690 1.00 91.62 99 ARG A C 1
ATOM 758 O O . ARG A 1 99 ? -2.745 -2.063 -6.908 1.00 91.62 99 ARG A O 1
ATOM 765 N N . LEU A 1 100 ? -3.667 -1.279 -5.011 1.00 92.31 100 LEU A N 1
ATOM 766 C CA . LEU A 1 100 ? -4.364 -0.160 -5.638 1.00 92.31 100 LEU A CA 1
ATOM 767 C C . LEU A 1 100 ? -3.371 0.894 -6.143 1.00 92.31 100 LEU A C 1
ATOM 769 O O . LEU A 1 100 ? -3.454 1.288 -7.303 1.00 92.31 100 LEU A O 1
ATOM 773 N N . HIS A 1 101 ? -2.397 1.295 -5.320 1.00 90.25 101 HIS A N 1
ATOM 774 C CA . HIS A 1 101 ? -1.313 2.187 -5.749 1.00 90.25 101 HIS A CA 1
ATOM 775 C C . HIS A 1 101 ? -0.543 1.621 -6.944 1.00 90.25 101 HIS A C 1
ATOM 777 O O . HIS A 1 101 ? -0.306 2.328 -7.923 1.00 90.25 101 HIS A O 1
ATOM 783 N N . PHE A 1 102 ? -0.225 0.326 -6.908 1.00 92.75 102 PHE A N 1
ATOM 784 C CA . PHE A 1 102 ? 0.379 -0.369 -8.037 1.00 92.75 102 PHE A CA 1
ATOM 785 C C . PHE A 1 102 ? -0.495 -0.346 -9.289 1.00 92.75 102 PHE A C 1
ATOM 787 O O . PHE A 1 102 ? 0.009 -0.027 -10.361 1.00 92.75 102 PHE A O 1
ATOM 794 N N . ALA A 1 103 ? -1.792 -0.626 -9.179 1.00 93.44 103 ALA A N 1
ATOM 795 C CA . ALA A 1 103 ? -2.695 -0.599 -10.325 1.00 93.44 103 ALA A CA 1
ATOM 796 C C . ALA A 1 103 ? -2.718 0.781 -11.007 1.00 93.44 103 ALA A C 1
ATOM 798 O O . ALA A 1 103 ? -2.686 0.846 -12.231 1.00 93.44 103 ALA A O 1
ATOM 799 N N . LEU A 1 104 ? -2.689 1.868 -10.227 1.00 91.56 104 LEU A N 1
ATOM 800 C CA . LEU A 1 104 ? -2.617 3.242 -10.745 1.00 91.56 104 LEU A CA 1
ATOM 801 C C . LEU A 1 104 ? -1.267 3.575 -11.402 1.00 91.56 104 LEU A C 1
ATOM 803 O O . LEU A 1 104 ? -1.191 4.463 -12.247 1.00 91.56 104 LEU A O 1
ATOM 807 N N . ALA A 1 105 ? -0.196 2.888 -11.008 1.00 91.00 105 ALA A N 1
ATOM 808 C CA . ALA A 1 105 ? 1.150 3.080 -11.539 1.00 91.00 105 ALA A CA 1
ATOM 809 C C . ALA A 1 105 ? 1.507 2.138 -12.698 1.00 91.00 105 ALA A C 1
ATOM 811 O O . ALA A 1 105 ? 2.478 2.396 -13.414 1.00 91.00 105 ALA A O 1
ATOM 812 N N . ARG A 1 106 ? 0.752 1.047 -12.879 1.00 91.88 106 ARG A N 1
ATOM 813 C CA . ARG A 1 106 ? 1.144 -0.103 -13.700 1.00 91.88 106 ARG A CA 1
ATOM 814 C C . ARG A 1 106 ? 1.508 0.281 -15.127 1.00 91.88 106 ARG A C 1
ATOM 816 O O . ARG A 1 106 ? 2.593 -0.069 -15.573 1.00 91.88 106 ARG A O 1
ATOM 823 N N . ASP A 1 107 ? 0.657 1.039 -15.808 1.00 91.12 107 ASP A N 1
ATOM 824 C CA . ASP A 1 107 ? 0.879 1.391 -17.215 1.00 91.12 107 ASP A CA 1
ATOM 825 C C . ASP A 1 107 ? 2.145 2.248 -17.388 1.00 91.12 107 ASP A C 1
ATOM 827 O O . ASP A 1 107 ? 2.926 2.052 -18.319 1.00 91.12 107 ASP A O 1
ATOM 831 N N . SER A 1 108 ? 2.409 3.154 -16.438 1.00 89.25 108 SER A N 1
ATOM 832 C CA . SER A 1 108 ? 3.635 3.965 -16.427 1.00 89.25 108 SER A CA 1
ATOM 833 C C . SER A 1 108 ? 4.884 3.119 -16.166 1.00 89.25 108 SER A C 1
ATOM 835 O O . SER A 1 108 ? 5.935 3.369 -16.756 1.00 89.25 108 SER A O 1
ATOM 837 N N . LEU A 1 109 ? 4.784 2.121 -15.285 1.00 89.06 109 LEU A N 1
ATOM 838 C CA . LEU A 1 109 ? 5.870 1.188 -14.988 1.00 89.06 109 LEU A CA 1
ATOM 839 C C . LEU A 1 109 ? 6.139 0.240 -16.166 1.00 89.06 109 LEU A C 1
ATOM 841 O O . LEU A 1 109 ? 7.295 -0.012 -16.493 1.00 89.06 109 LEU A O 1
ATOM 845 N N . GLU A 1 110 ? 5.097 -0.239 -16.848 1.00 89.62 110 GLU A N 1
ATOM 846 C CA . GLU A 1 110 ? 5.209 -1.084 -18.043 1.00 89.62 110 GLU A CA 1
ATOM 847 C C . GLU A 1 110 ? 5.834 -0.328 -19.220 1.00 89.62 110 GLU A C 1
ATOM 849 O O . GLU A 1 110 ? 6.750 -0.853 -19.856 1.00 89.62 110 GLU A O 1
ATOM 854 N N . ALA A 1 111 ? 5.417 0.919 -19.463 1.00 85.62 111 ALA A N 1
ATOM 855 C CA . ALA A 1 111 ? 6.017 1.772 -20.489 1.00 85.62 111 ALA A CA 1
ATOM 856 C C . ALA A 1 111 ? 7.515 2.006 -20.233 1.00 85.62 111 ALA A C 1
ATOM 858 O O . ALA A 1 111 ? 8.335 1.924 -21.146 1.00 85.62 111 ALA A O 1
ATOM 859 N N . ARG A 1 112 ? 7.894 2.236 -18.970 1.00 82.62 112 ARG A N 1
ATOM 860 C CA . ARG A 1 112 ? 9.301 2.391 -18.575 1.00 82.62 112 ARG A CA 1
ATOM 861 C C . ARG A 1 112 ? 10.087 1.099 -18.703 1.00 82.62 112 ARG A C 1
ATOM 863 O O . ARG A 1 112 ? 11.207 1.134 -19.193 1.00 82.62 112 ARG A O 1
ATOM 870 N N . ARG A 1 113 ? 9.502 -0.033 -18.306 1.00 84.56 113 ARG A N 1
ATOM 871 C CA . ARG A 1 113 ? 10.120 -1.351 -18.479 1.00 84.56 113 ARG A CA 1
ATOM 872 C C . ARG A 1 113 ? 10.437 -1.618 -19.948 1.00 84.56 113 ARG A C 1
ATOM 874 O O . ARG A 1 113 ? 11.526 -2.084 -20.246 1.00 84.56 113 ARG A O 1
ATOM 881 N N . ALA A 1 114 ? 9.508 -1.304 -20.852 1.00 82.19 114 ALA A N 1
ATOM 882 C CA . ALA A 1 114 ? 9.731 -1.447 -22.289 1.00 82.19 114 ALA A CA 1
ATOM 883 C C . ALA A 1 114 ? 10.877 -0.551 -22.794 1.00 82.19 114 ALA A C 1
ATOM 885 O O . ALA A 1 114 ? 11.618 -0.957 -23.678 1.00 82.19 114 ALA A O 1
ATOM 886 N N . HIS A 1 115 ? 11.049 0.637 -22.205 1.00 73.75 115 HIS A N 1
ATOM 887 C CA . HIS A 1 115 ? 12.104 1.585 -22.573 1.00 73.75 115 HIS A CA 1
ATOM 888 C C . HIS A 1 115 ? 13.472 1.294 -21.930 1.00 73.75 115 HIS A C 1
ATOM 890 O O . HIS A 1 115 ? 14.481 1.808 -22.387 1.00 73.75 115 HIS A O 1
ATOM 896 N N . HIS A 1 116 ? 13.518 0.514 -20.848 1.00 66.25 116 HIS A N 1
ATOM 897 C CA . HIS A 1 116 ? 14.747 0.084 -20.160 1.00 66.25 116 HIS A CA 1
ATOM 898 C C . HIS A 1 116 ? 15.108 -1.380 -20.452 1.00 66.25 116 HIS A C 1
ATOM 900 O O . HIS A 1 116 ? 15.920 -1.974 -19.746 1.00 66.25 116 HIS A O 1
ATOM 906 N N . ALA A 1 117 ? 14.498 -1.974 -21.482 1.00 59.22 117 ALA A N 1
ATOM 907 C CA . ALA A 1 117 ? 14.976 -3.232 -22.047 1.00 59.22 117 ALA A CA 1
ATOM 908 C C . ALA A 1 117 ? 16.356 -3.067 -22.718 1.00 59.22 117 ALA A C 1
ATOM 910 O O . ALA A 1 117 ? 17.080 -4.049 -22.862 1.00 59.22 117 ALA A O 1
ATOM 911 N N . ASP A 1 118 ? 16.730 -1.830 -23.060 1.00 51.59 118 ASP A N 1
ATOM 912 C CA . ASP A 1 118 ? 18.044 -1.481 -23.586 1.00 51.59 118 ASP A CA 1
ATOM 913 C C . ASP A 1 118 ? 18.982 -1.046 -22.437 1.00 51.59 118 ASP A C 1
ATOM 915 O O . ASP A 1 118 ? 18.556 -0.318 -21.533 1.00 51.59 118 ASP A O 1
ATOM 919 N N . PRO A 1 119 ? 20.251 -1.501 -22.418 1.00 50.94 119 PRO A N 1
ATOM 920 C CA . PRO A 1 119 ? 21.198 -1.175 -21.353 1.00 50.94 119 PRO A CA 1
ATOM 921 C C . PRO A 1 119 ? 21.436 0.344 -21.252 1.00 50.94 119 PRO A C 1
ATOM 923 O O . PRO A 1 119 ? 21.399 1.037 -22.270 1.00 50.94 119 PRO A O 1
ATOM 926 N N . PRO A 1 120 ? 21.697 0.884 -20.043 1.00 54.16 120 PRO A N 1
ATOM 927 C CA . PRO A 1 120 ? 21.844 2.322 -19.841 1.00 54.16 120 PRO A CA 1
ATOM 928 C C . PRO A 1 120 ? 22.959 2.904 -20.722 1.00 54.16 120 PRO A C 1
ATOM 930 O O . PRO A 1 120 ? 24.081 2.399 -20.730 1.00 54.16 120 PRO A O 1
ATOM 933 N N . GLU A 1 121 ? 22.655 4.005 -21.415 1.00 52.47 121 GLU A N 1
ATOM 934 C CA . GLU A 1 121 ? 23.533 4.660 -22.402 1.00 52.47 121 GLU A CA 1
ATOM 935 C C . GLU A 1 121 ? 24.837 5.258 -21.835 1.00 52.47 121 GLU A C 1
ATOM 937 O O . GLU A 1 121 ? 25.676 5.727 -22.600 1.00 52.47 121 GLU A O 1
ATOM 942 N N . ALA A 1 122 ? 25.079 5.219 -20.523 1.00 52.78 122 ALA A N 1
ATOM 943 C CA . ALA A 1 122 ? 26.389 5.531 -19.954 1.00 52.78 122 ALA A CA 1
ATOM 944 C C . ALA A 1 122 ? 26.525 4.998 -18.515 1.00 52.78 122 ALA A C 1
ATOM 946 O O . ALA A 1 122 ? 25.599 5.163 -17.713 1.00 52.78 122 ALA A O 1
ATOM 947 N N . PRO A 1 123 ? 27.688 4.441 -18.120 1.00 51.03 123 PRO A N 1
ATOM 948 C CA . PRO A 1 123 ? 27.972 4.149 -16.720 1.00 51.03 123 PRO A CA 1
ATOM 949 C C . PRO A 1 123 ? 27.987 5.452 -15.903 1.00 51.03 123 PRO A C 1
ATOM 951 O O . PRO A 1 123 ? 28.800 6.338 -16.151 1.00 51.03 123 PRO A O 1
ATOM 954 N N . GLY A 1 124 ? 27.097 5.566 -14.913 1.00 56.38 124 GLY A N 1
ATOM 955 C CA . GLY A 1 124 ? 27.122 6.639 -13.907 1.00 56.38 124 GLY A CA 1
ATOM 956 C C . GLY A 1 124 ? 26.104 7.771 -14.083 1.00 56.38 124 GLY A C 1
ATOM 957 O O . GLY A 1 124 ? 25.921 8.550 -13.149 1.00 56.38 124 GLY A O 1
ATOM 958 N N . ALA A 1 125 ? 25.387 7.850 -15.208 1.00 55.75 125 ALA A N 1
ATOM 959 C CA . ALA A 1 125 ? 24.276 8.789 -15.350 1.00 55.75 125 ALA A CA 1
ATOM 960 C C . ALA A 1 125 ? 23.014 8.202 -14.698 1.00 55.75 125 ALA A C 1
ATOM 962 O O . ALA A 1 125 ? 22.364 7.325 -15.263 1.00 55.75 125 ALA A O 1
ATOM 963 N N . ARG A 1 126 ? 22.659 8.671 -13.494 1.00 61.00 126 ARG A N 1
ATOM 964 C CA . ARG A 1 126 ? 21.339 8.374 -12.921 1.00 61.00 126 ARG A CA 1
ATOM 965 C C . ARG A 1 126 ? 20.298 9.217 -13.664 1.00 61.00 126 ARG A C 1
ATOM 967 O O . ARG A 1 126 ? 20.420 10.445 -13.640 1.00 61.00 126 ARG A O 1
ATOM 974 N N . PRO A 1 127 ? 19.304 8.614 -14.339 1.00 64.19 127 PRO A N 1
ATOM 975 C CA . PRO A 1 127 ? 18.204 9.393 -14.887 1.00 64.19 127 PRO A CA 1
ATOM 976 C C . PRO A 1 127 ? 17.498 10.137 -13.742 1.00 64.19 127 PRO A C 1
ATOM 978 O O . PRO A 1 127 ? 17.471 9.634 -12.619 1.00 64.19 127 PRO A O 1
ATOM 981 N N . PRO A 1 128 ? 16.938 11.332 -13.991 1.00 67.56 128 PRO A N 1
ATOM 982 C CA . PRO A 1 128 ? 16.219 12.059 -12.957 1.00 67.56 128 PRO A CA 1
ATOM 983 C C . PRO A 1 128 ? 15.011 11.248 -12.486 1.00 67.56 128 PRO A C 1
ATOM 985 O O . PRO A 1 128 ? 14.275 10.688 -13.310 1.00 67.56 128 PRO A O 1
ATOM 988 N N . SER A 1 129 ? 14.790 11.245 -11.173 1.00 76.56 129 SER A N 1
ATOM 989 C CA . SER A 1 129 ? 13.646 10.610 -10.532 1.00 76.56 129 SER A CA 1
ATOM 990 C C . SER A 1 129 ? 12.345 11.167 -11.122 1.00 76.56 129 SER A C 1
ATOM 992 O O . SER A 1 129 ? 12.230 12.357 -11.436 1.00 76.56 129 SER A O 1
ATOM 994 N N . ARG A 1 130 ? 11.353 10.305 -11.363 1.00 80.81 130 ARG A N 1
ATOM 995 C CA . ARG A 1 130 ? 10.099 10.705 -12.024 1.00 80.81 130 ARG A CA 1
ATOM 996 C C . ARG A 1 130 ? 8.918 9.897 -11.515 1.00 80.81 130 ARG A C 1
ATOM 998 O O . ARG A 1 130 ? 9.022 8.687 -11.328 1.00 80.81 130 ARG A O 1
ATOM 1005 N N . TRP A 1 131 ? 7.757 10.538 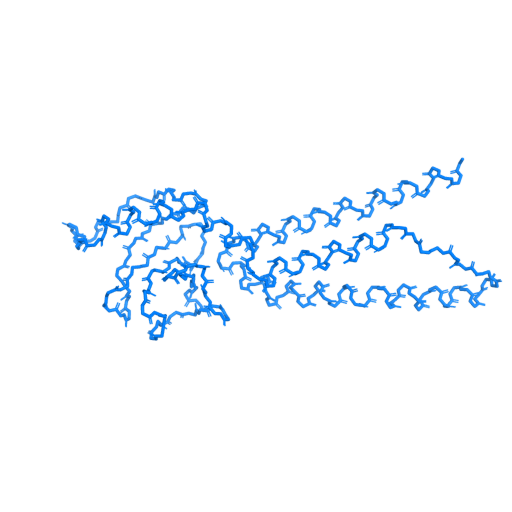-11.465 1.00 82.94 131 TRP A N 1
ATOM 1006 C CA . TRP A 1 131 ? 6.494 9.891 -11.124 1.00 82.94 131 TRP A CA 1
ATOM 1007 C C . TRP A 1 131 ? 6.093 8.797 -12.127 1.00 82.94 131 TRP A C 1
ATOM 1009 O O . TRP A 1 131 ? 6.200 8.963 -13.346 1.00 82.94 131 TRP A O 1
ATOM 1019 N N . ALA A 1 132 ? 5.627 7.672 -11.597 1.00 82.19 132 ALA A N 1
ATOM 1020 C CA . ALA A 1 132 ? 4.961 6.583 -12.294 1.00 82.19 132 ALA A CA 1
ATOM 1021 C C . ALA A 1 132 ? 3.666 6.290 -11.524 1.00 82.19 132 ALA A C 1
ATOM 1023 O O . ALA A 1 132 ? 3.656 5.520 -10.565 1.00 82.19 132 ALA A O 1
ATOM 1024 N N . GLY A 1 133 ? 2.587 6.989 -11.885 1.00 82.62 133 GLY A N 1
ATOM 1025 C CA . GLY A 1 133 ? 1.359 7.017 -11.087 1.00 82.62 133 GLY A CA 1
ATOM 1026 C C . GLY A 1 133 ? 1.617 7.537 -9.670 1.00 82.62 133 GLY A C 1
ATOM 1027 O O . GLY A 1 133 ? 2.123 8.643 -9.500 1.00 82.62 133 GLY A O 1
ATOM 1028 N N . ALA A 1 134 ? 1.282 6.727 -8.662 1.00 82.12 134 ALA A N 1
ATOM 1029 C CA . ALA A 1 134 ? 1.450 7.069 -7.247 1.00 82.12 134 ALA A CA 1
ATOM 1030 C C . ALA A 1 134 ? 2.886 6.885 -6.714 1.00 82.12 134 ALA A C 1
ATOM 1032 O O . ALA A 1 134 ? 3.160 7.256 -5.575 1.00 82.12 134 ALA A O 1
ATOM 1033 N N . PHE A 1 135 ? 3.801 6.320 -7.507 1.00 84.62 135 PHE A N 1
ATOM 1034 C CA . PHE A 1 135 ? 5.181 6.079 -7.090 1.00 84.62 135 PHE A CA 1
ATOM 1035 C C . PHE A 1 135 ? 6.136 7.112 -7.671 1.00 84.62 135 PHE A C 1
ATOM 1037 O O . PHE A 1 135 ? 6.056 7.447 -8.853 1.00 84.62 135 PHE A O 1
ATOM 1044 N N . TYR A 1 136 ? 7.086 7.569 -6.859 1.00 84.75 136 TYR A N 1
ATOM 1045 C CA . TYR A 1 136 ? 8.209 8.371 -7.325 1.00 84.75 136 TYR A CA 1
ATOM 1046 C C . TYR A 1 136 ? 9.417 7.451 -7.496 1.00 84.75 136 TYR A C 1
ATOM 1048 O O . TYR A 1 136 ? 9.971 6.960 -6.516 1.00 84.75 136 TYR A O 1
ATOM 1056 N N . VAL A 1 137 ? 9.750 7.136 -8.749 1.00 82.75 137 VAL A N 1
ATOM 1057 C CA . VAL A 1 137 ? 10.822 6.188 -9.074 1.00 82.75 137 VAL A CA 1
ATOM 1058 C C . VAL A 1 137 ? 12.135 6.956 -9.152 1.00 82.75 137 VAL A C 1
ATOM 1060 O O . VAL A 1 137 ? 12.250 7.832 -10.010 1.00 82.75 137 VAL A O 1
ATOM 1063 N N . ASP A 1 138 ? 13.088 6.619 -8.279 1.00 80.69 138 ASP A N 1
ATOM 1064 C CA . ASP A 1 138 ? 14.443 7.187 -8.231 1.00 80.69 138 ASP A CA 1
ATOM 1065 C C . ASP A 1 138 ? 15.272 6.687 -9.412 1.00 80.69 138 ASP A C 1
ATOM 1067 O O . ASP A 1 138 ? 15.676 7.441 -10.294 1.00 80.69 138 ASP A O 1
ATOM 1071 N N . ARG A 1 139 ? 15.468 5.369 -9.456 1.00 77.31 139 ARG A N 1
ATOM 1072 C CA . ARG A 1 139 ? 16.335 4.717 -10.431 1.00 77.31 139 ARG A CA 1
ATOM 1073 C C . ARG A 1 139 ? 15.807 3.349 -10.816 1.00 77.31 139 ARG A C 1
ATOM 1075 O O . ARG A 1 139 ? 15.074 2.702 -10.064 1.00 77.31 139 ARG A O 1
ATOM 1082 N N . VAL A 1 140 ? 16.209 2.918 -12.002 1.00 75.38 140 VAL A N 1
ATOM 1083 C CA . VAL A 1 140 ? 15.883 1.605 -12.539 1.00 75.38 140 VAL A CA 1
ATOM 1084 C C . VAL A 1 140 ? 17.180 0.837 -12.732 1.00 75.38 140 VAL A C 1
ATOM 1086 O O . VAL A 1 140 ? 18.105 1.346 -13.360 1.00 75.38 140 VAL A O 1
ATOM 1089 N N . GLU A 1 141 ? 17.266 -0.361 -12.168 1.00 73.50 141 GLU A N 1
ATOM 1090 C CA . GLU A 1 141 ? 18.491 -1.162 -12.180 1.00 73.50 141 GLU A CA 1
ATOM 1091 C C . GLU A 1 141 ? 18.205 -2.587 -12.667 1.00 73.50 141 GLU A C 1
ATOM 1093 O O . GLU A 1 141 ? 17.135 -3.133 -12.365 1.00 73.50 141 GLU A O 1
ATOM 1098 N N . PRO A 1 142 ? 19.143 -3.225 -13.394 1.00 69.62 142 PRO A N 1
ATOM 1099 C CA . PRO A 1 142 ? 19.116 -4.673 -13.526 1.00 69.62 142 PRO A CA 1
ATOM 1100 C C . PRO A 1 142 ? 19.238 -5.299 -12.130 1.00 69.62 142 PRO A C 1
ATOM 1102 O O . PRO A 1 142 ? 19.942 -4.777 -11.261 1.00 69.62 142 PRO A O 1
ATOM 1105 N N . GLY A 1 143 ? 18.532 -6.403 -11.890 1.00 66.31 143 GLY A N 1
ATOM 1106 C CA . GLY A 1 143 ? 18.587 -7.101 -10.608 1.00 66.31 143 GLY A CA 1
ATOM 1107 C C . GLY A 1 143 ? 20.027 -7.457 -10.231 1.00 66.31 143 GLY A C 1
ATOM 1108 O O . GLY A 1 143 ? 20.646 -8.265 -10.911 1.00 66.31 143 GLY A O 1
ATOM 1109 N N . ARG A 1 144 ? 20.556 -6.898 -9.128 1.00 65.19 144 ARG A N 1
ATOM 1110 C CA . ARG A 1 144 ? 21.949 -7.138 -8.680 1.00 65.19 144 ARG A CA 1
ATOM 1111 C C . ARG A 1 144 ? 22.325 -8.619 -8.563 1.00 65.19 144 ARG A C 1
ATOM 1113 O O . ARG A 1 144 ? 23.499 -8.947 -8.672 1.00 65.19 144 ARG A O 1
ATOM 1120 N N . CYS A 1 145 ? 21.342 -9.476 -8.300 1.00 62.72 145 CYS A N 1
ATOM 1121 C CA . CYS A 1 145 ? 21.536 -10.898 -8.040 1.00 62.72 145 CYS A CA 1
ATOM 1122 C C . CYS A 1 145 ? 20.948 -11.827 -9.109 1.00 62.72 145 CYS A C 1
ATOM 1124 O O . CYS A 1 145 ? 21.069 -13.032 -8.950 1.00 62.72 145 CYS A O 1
ATOM 1126 N N . ASP A 1 146 ? 20.307 -11.299 -10.157 1.00 61.19 146 ASP A N 1
ATOM 1127 C CA . ASP A 1 146 ? 19.792 -12.114 -11.264 1.00 61.19 146 ASP A CA 1
ATOM 1128 C C . ASP A 1 146 ? 19.675 -11.281 -12.547 1.00 61.19 146 ASP A C 1
ATOM 1130 O O . ASP A 1 146 ? 18.962 -10.269 -12.601 1.00 61.19 146 ASP A O 1
ATOM 1134 N N . GLU A 1 147 ? 20.354 -11.750 -13.592 1.00 60.78 147 GLU A N 1
ATOM 1135 C CA . GLU A 1 147 ? 20.309 -11.183 -14.936 1.00 60.78 147 GLU A CA 1
ATOM 1136 C C . GLU A 1 147 ? 18.904 -11.393 -15.533 1.00 60.78 147 GLU A C 1
ATOM 1138 O O . GLU A 1 147 ? 18.385 -12.505 -15.571 1.00 60.78 147 GLU A O 1
ATOM 1143 N N . GLY A 1 148 ? 18.249 -10.312 -15.969 1.00 66.25 148 GLY A N 1
ATOM 1144 C CA . GLY A 1 148 ? 16.923 -10.363 -16.612 1.00 66.25 148 GLY A CA 1
ATOM 1145 C C . GLY A 1 148 ? 15.760 -9.788 -15.797 1.00 66.25 148 GLY A C 1
ATOM 1146 O O . GLY A 1 148 ? 14.627 -9.753 -16.280 1.00 66.25 148 GLY A O 1
ATOM 1147 N N . ARG A 1 149 ? 16.013 -9.290 -14.582 1.00 76.19 149 ARG A N 1
ATOM 1148 C CA . ARG A 1 149 ? 15.007 -8.589 -13.763 1.00 76.19 149 ARG A CA 1
ATOM 1149 C C . ARG A 1 149 ? 15.212 -7.083 -13.795 1.00 76.19 149 ARG A C 1
ATOM 1151 O O . ARG A 1 149 ? 16.344 -6.610 -13.843 1.00 76.19 149 ARG A O 1
ATOM 1158 N N . THR A 1 150 ? 14.115 -6.337 -13.691 1.00 81.94 150 THR A N 1
ATOM 1159 C CA . THR A 1 150 ? 14.136 -4.869 -13.631 1.00 81.94 150 THR A CA 1
ATOM 1160 C C . THR A 1 150 ? 13.613 -4.400 -12.279 1.00 81.94 150 THR A C 1
ATOM 1162 O O . THR A 1 150 ? 12.466 -4.688 -11.923 1.00 81.94 150 THR A O 1
ATOM 1165 N N . LEU A 1 151 ? 14.458 -3.683 -11.540 1.00 83.69 151 LEU A N 1
ATOM 1166 C CA . LEU A 1 151 ? 14.152 -3.055 -10.257 1.00 83.69 151 LEU A CA 1
ATOM 1167 C C . LEU A 1 151 ? 13.790 -1.589 -10.477 1.00 83.69 151 LEU A C 1
ATOM 1169 O O . LEU A 1 151 ? 14.503 -0.892 -11.185 1.00 83.69 151 LEU A O 1
ATOM 1173 N N . PHE A 1 152 ? 12.724 -1.116 -9.842 1.00 87.38 152 PHE A N 1
ATOM 1174 C CA . PHE A 1 152 ? 12.285 0.278 -9.824 1.00 87.38 152 PHE A CA 1
ATOM 1175 C C . PHE A 1 152 ? 12.345 0.770 -8.381 1.00 87.38 152 PHE A C 1
ATOM 1177 O O . PHE A 1 152 ? 11.411 0.546 -7.609 1.00 87.38 152 PHE A O 1
ATOM 1184 N N . TRP A 1 153 ? 13.456 1.403 -8.016 1.00 85.88 153 TRP A N 1
ATOM 1185 C CA . TRP A 1 153 ? 13.676 1.930 -6.673 1.00 85.88 153 TRP A CA 1
ATOM 1186 C C . TRP A 1 153 ? 12.790 3.143 -6.420 1.00 85.88 153 TRP A C 1
ATOM 1188 O O . TRP A 1 153 ? 12.650 4.013 -7.284 1.00 85.88 153 TRP A O 1
ATOM 1198 N N . LEU A 1 154 ? 12.184 3.191 -5.240 1.00 86.19 154 LEU A N 1
ATOM 1199 C CA . LEU A 1 154 ? 11.255 4.241 -4.851 1.00 86.19 154 LEU A CA 1
ATOM 1200 C C . LEU A 1 154 ? 11.988 5.307 -4.026 1.00 86.19 154 LEU A C 1
ATOM 1202 O O . LEU A 1 154 ? 12.467 5.027 -2.934 1.00 86.19 154 LEU A O 1
ATOM 1206 N N . ASP A 1 155 ? 12.048 6.537 -4.536 1.00 80.38 155 ASP A N 1
ATOM 1207 C CA . ASP A 1 155 ? 12.814 7.648 -3.937 1.00 80.38 155 ASP A CA 1
ATOM 1208 C C . ASP A 1 155 ? 12.285 8.055 -2.549 1.00 80.38 155 ASP A C 1
ATOM 1210 O O . ASP A 1 155 ? 13.032 8.385 -1.636 1.00 80.38 155 ASP A O 1
ATOM 1214 N N . ASN A 1 156 ? 10.965 7.973 -2.369 1.00 72.88 156 ASN A N 1
ATOM 1215 C CA . ASN A 1 156 ? 10.287 8.380 -1.136 1.00 72.88 156 ASN A CA 1
ATOM 1216 C C . ASN A 1 156 ? 10.055 7.224 -0.156 1.00 72.88 156 ASN A C 1
ATOM 1218 O O . ASN A 1 156 ? 9.326 7.396 0.820 1.00 72.88 156 ASN A O 1
ATOM 1222 N N . ASP A 1 157 ? 10.590 6.038 -0.435 1.00 71.38 157 ASP A N 1
ATOM 1223 C CA . ASP A 1 157 ? 10.214 4.825 0.286 1.00 71.38 157 ASP A CA 1
ATOM 1224 C C . ASP A 1 157 ? 11.442 4.013 0.706 1.00 71.38 157 ASP A C 1
ATOM 1226 O O . ASP A 1 157 ? 11.581 2.852 0.323 1.00 71.38 157 ASP A O 1
ATOM 1230 N N . VAL A 1 158 ? 12.295 4.722 1.467 1.00 64.56 158 VAL A N 1
ATOM 1231 C CA . VAL A 1 158 ? 13.452 4.409 2.344 1.00 64.56 158 VAL A CA 1
ATOM 1232 C C . VAL A 1 158 ? 14.408 3.288 1.934 1.00 64.56 158 VAL A C 1
ATOM 1234 O O . VAL A 1 158 ? 15.593 3.476 2.139 1.00 64.56 158 VAL A O 1
ATOM 1237 N N . GLU A 1 159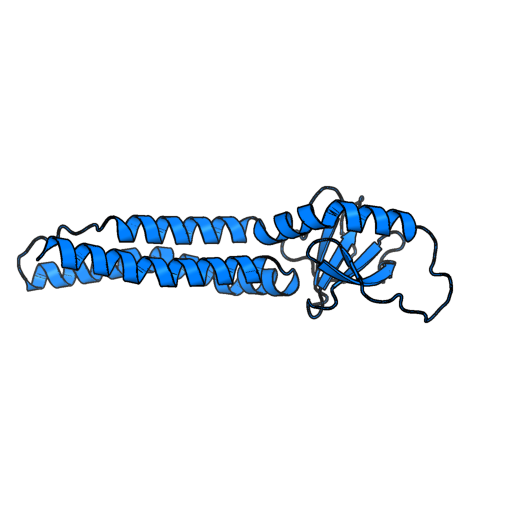 ? 13.947 2.186 1.346 1.00 77.50 159 GLU A N 1
ATOM 1238 C CA . GLU A 1 159 ? 14.749 1.026 0.910 1.00 77.50 159 GLU A CA 1
ATOM 1239 C C . GLU A 1 159 ? 13.914 0.025 0.089 1.00 77.50 159 GLU A C 1
ATOM 1241 O O . GLU A 1 159 ? 14.159 -1.180 0.067 1.00 77.50 159 GLU A O 1
ATOM 1246 N N . SER A 1 160 ? 12.858 0.492 -0.573 1.00 86.06 160 SER A N 1
ATOM 1247 C CA . SER A 1 160 ? 11.927 -0.381 -1.279 1.00 86.06 160 SER A CA 1
ATOM 1248 C C . SER A 1 160 ? 11.952 -0.186 -2.784 1.00 86.06 160 SER A C 1
ATOM 1250 O O . SER A 1 160 ? 12.305 0.866 -3.327 1.00 86.06 160 SER A O 1
ATOM 1252 N N . ALA A 1 161 ? 11.557 -1.246 -3.477 1.00 87.94 161 ALA A N 1
ATOM 1253 C CA . ALA A 1 161 ? 11.487 -1.249 -4.920 1.00 87.94 161 ALA A CA 1
A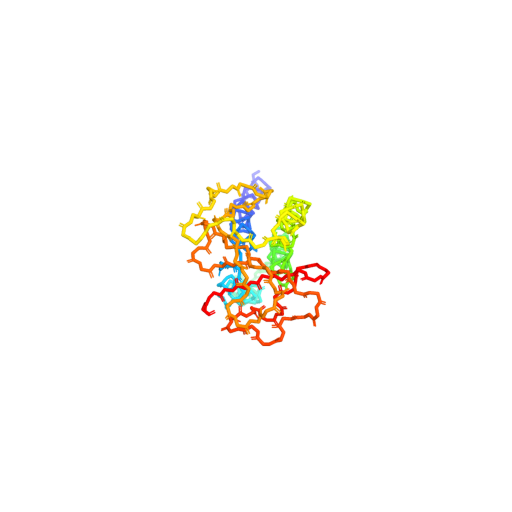TOM 1254 C C . ALA A 1 161 ? 10.302 -2.066 -5.416 1.00 87.94 161 ALA A C 1
ATOM 1256 O O . ALA A 1 161 ? 9.814 -2.992 -4.760 1.00 87.94 161 ALA A O 1
ATOM 1257 N N . LEU A 1 162 ? 9.885 -1.753 -6.637 1.00 90.06 162 LEU A N 1
ATOM 1258 C CA . LEU A 1 162 ? 9.033 -2.622 -7.432 1.00 90.06 162 LEU A CA 1
ATOM 1259 C C . LEU A 1 162 ? 9.910 -3.445 -8.369 1.00 90.06 162 LEU A C 1
ATOM 1261 O O . LEU A 1 162 ? 10.875 -2.941 -8.934 1.00 90.06 162 LEU A O 1
ATOM 1265 N N . VAL A 1 163 ? 9.570 -4.711 -8.554 1.00 88.88 163 VAL A N 1
ATOM 1266 C CA . VAL A 1 163 ? 10.340 -5.650 -9.366 1.00 88.88 163 VAL A CA 1
ATOM 1267 C C . VAL A 1 163 ? 9.434 -6.263 -10.407 1.00 88.88 163 VAL A C 1
ATOM 1269 O O . VAL A 1 163 ? 8.356 -6.763 -10.080 1.00 88.88 163 VAL A O 1
ATOM 1272 N N . TYR A 1 164 ? 9.891 -6.279 -11.653 1.00 88.88 164 TYR A N 1
ATOM 1273 C CA . TYR A 1 164 ? 9.299 -7.140 -12.664 1.00 88.88 164 TYR A CA 1
ATOM 1274 C C . TYR A 1 164 ? 10.125 -8.420 -12.815 1.00 88.88 164 TYR A C 1
ATOM 1276 O O . TYR A 1 164 ? 11.292 -8.371 -13.203 1.00 88.88 164 TYR A O 1
ATOM 1284 N N . ALA A 1 165 ? 9.505 -9.558 -12.502 1.00 87.19 165 ALA A N 1
ATOM 1285 C CA . ALA A 1 165 ? 10.096 -10.888 -12.557 1.00 87.19 165 ALA A CA 1
ATOM 1286 C C . ALA A 1 165 ? 9.046 -11.911 -13.053 1.00 87.19 165 ALA A C 1
ATOM 1288 O O . ALA A 1 165 ? 8.298 -12.481 -12.254 1.00 87.19 165 ALA A O 1
ATOM 1289 N N . PRO A 1 166 ? 8.925 -12.133 -14.376 1.00 86.69 166 PRO A N 1
ATOM 1290 C CA . PRO A 1 166 ? 7.864 -12.969 -14.947 1.00 86.69 166 PRO A CA 1
ATOM 1291 C C . PRO A 1 166 ? 7.968 -14.441 -14.531 1.00 86.69 166 PRO A C 1
ATOM 1293 O O . PRO A 1 166 ? 6.944 -15.101 -14.374 1.00 86.69 166 PRO A O 1
ATOM 1296 N N . GLU A 1 167 ? 9.185 -14.927 -14.295 1.00 84.25 167 GLU A N 1
ATOM 1297 C CA . GLU A 1 167 ? 9.471 -16.302 -13.863 1.00 84.25 167 GLU A CA 1
ATOM 1298 C C . GLU A 1 167 ? 9.288 -16.510 -12.351 1.00 84.25 167 GLU A C 1
ATOM 1300 O O . GLU A 1 167 ? 9.395 -17.625 -11.851 1.00 84.25 167 GLU A O 1
ATOM 1305 N N . GLY A 1 168 ? 8.968 -15.442 -11.618 1.00 81.38 168 GLY A N 1
ATOM 1306 C CA . GLY A 1 168 ? 8.932 -15.441 -10.164 1.00 81.38 168 GLY A CA 1
ATOM 1307 C C . GLY A 1 168 ? 10.152 -14.764 -9.557 1.00 81.38 168 GLY A C 1
ATOM 1308 O O . GLY A 1 168 ? 11.092 -14.358 -10.236 1.00 81.38 168 GLY A O 1
ATOM 1309 N N . ILE A 1 169 ? 10.090 -14.591 -8.243 1.00 80.19 169 ILE A N 1
ATOM 1310 C CA . ILE A 1 169 ? 11.064 -13.799 -7.489 1.00 80.19 169 ILE A CA 1
ATOM 1311 C C . ILE A 1 169 ? 12.167 -14.637 -6.845 1.00 80.19 169 ILE A C 1
ATOM 1313 O O . ILE A 1 169 ? 13.050 -14.064 -6.217 1.00 80.19 169 ILE A O 1
ATOM 1317 N N . ASP A 1 170 ? 12.126 -15.965 -6.977 1.00 75.56 170 ASP A N 1
ATOM 1318 C CA . ASP A 1 170 ? 13.089 -16.892 -6.369 1.00 75.56 170 ASP A CA 1
ATOM 1319 C C . ASP A 1 170 ? 14.525 -16.572 -6.796 1.00 75.56 170 ASP A C 1
ATOM 1321 O O . ASP A 1 170 ? 14.777 -16.322 -7.964 1.00 75.56 170 ASP A O 1
ATOM 1325 N N . GLY A 1 171 ? 15.456 -16.487 -5.839 1.00 68.56 171 GLY A N 1
ATOM 1326 C CA . GLY A 1 171 ? 16.811 -15.966 -6.074 1.00 68.56 171 GLY A CA 1
ATOM 1327 C C . GLY A 1 171 ? 17.042 -14.467 -5.803 1.00 68.56 171 GLY A C 1
ATOM 1328 O O . GLY A 1 171 ? 18.195 -14.061 -5.733 1.00 68.56 171 GLY A O 1
ATOM 1329 N N . LEU A 1 172 ? 16.016 -13.627 -5.564 1.00 70.06 172 LEU A N 1
ATOM 1330 C CA . LEU A 1 172 ? 16.281 -12.242 -5.121 1.00 70.06 172 LEU A CA 1
ATOM 1331 C C . LEU A 1 172 ? 16.998 -12.231 -3.760 1.00 70.06 172 LEU A C 1
ATOM 1333 O O . LEU A 1 172 ? 16.505 -12.851 -2.816 1.00 70.06 172 LEU A O 1
ATOM 1337 N N . CYS A 1 173 ? 18.093 -11.466 -3.672 1.00 70.06 173 CYS A N 1
ATOM 1338 C CA . CYS A 1 173 ? 18.856 -11.191 -2.444 1.00 70.06 173 CYS A CA 1
ATOM 1339 C C . CYS A 1 173 ? 18.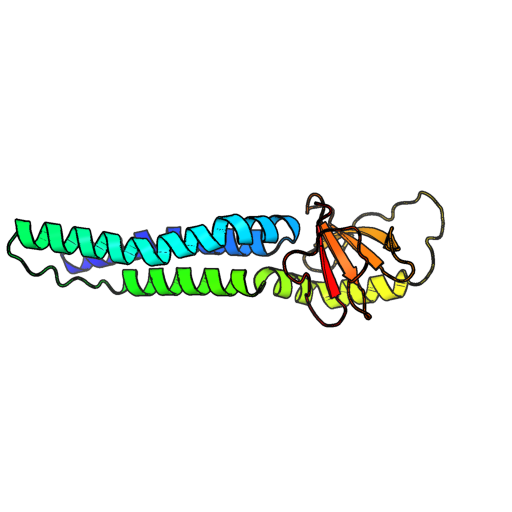112 -10.333 -1.413 1.00 70.06 173 CYS A C 1
ATOM 1341 O O . CYS A 1 173 ? 18.595 -10.159 -0.301 1.00 70.06 173 CYS A O 1
ATOM 1343 N N . TYR A 1 174 ? 16.971 -9.775 -1.802 1.00 73.00 174 TYR A N 1
ATOM 1344 C CA . TYR A 1 174 ? 16.190 -8.831 -1.018 1.00 73.00 174 TYR A CA 1
ATOM 1345 C C . TYR A 1 174 ? 14.984 -9.513 -0.383 1.00 73.00 174 TYR A C 1
ATOM 1347 O O . TYR A 1 174 ? 14.460 -10.506 -0.911 1.00 73.00 174 TYR A O 1
ATOM 1355 N N . ASN A 1 175 ? 14.514 -8.964 0.732 1.00 67.94 175 ASN A N 1
ATOM 1356 C CA . ASN A 1 175 ? 13.355 -9.492 1.420 1.00 67.94 175 ASN A CA 1
ATOM 1357 C C . ASN A 1 175 ? 12.084 -9.211 0.621 1.00 67.94 175 ASN A C 1
ATOM 1359 O O . ASN A 1 175 ? 11.842 -8.139 0.061 1.00 67.94 175 ASN A O 1
ATOM 1363 N N . ARG A 1 176 ? 11.238 -10.228 0.564 1.00 65.50 176 ARG A N 1
ATOM 1364 C CA . ARG A 1 176 ? 10.007 -10.225 -0.217 1.00 65.50 176 ARG A CA 1
ATOM 1365 C C . ARG A 1 176 ? 8.912 -10.436 0.799 1.00 65.50 176 ARG A C 1
ATOM 1367 O O . ARG A 1 176 ? 8.570 -11.578 1.100 1.00 65.50 176 ARG A O 1
ATOM 1374 N N . GLY A 1 177 ? 8.420 -9.358 1.408 1.00 60.59 177 GLY A N 1
ATOM 1375 C CA . GLY A 1 177 ? 7.488 -9.477 2.530 1.00 60.59 177 GLY A CA 1
ATOM 1376 C C . GLY A 1 177 ? 6.368 -10.473 2.215 1.00 60.59 177 GLY A C 1
ATOM 1377 O O . GLY A 1 177 ? 5.683 -10.300 1.221 1.00 60.59 177 GLY A O 1
ATOM 1378 N N . ARG A 1 178 ? 6.234 -11.541 3.012 1.00 57.12 178 ARG A N 1
ATOM 1379 C CA . ARG A 1 178 ? 5.334 -12.724 2.962 1.00 57.12 178 ARG A CA 1
ATOM 1380 C C . ARG A 1 178 ? 4.948 -13.376 1.608 1.00 57.12 178 ARG A C 1
ATOM 1382 O O . ARG A 1 178 ? 4.828 -14.593 1.596 1.00 57.12 178 ARG A O 1
ATOM 1389 N N . THR A 1 179 ? 4.750 -12.653 0.502 1.00 68.31 179 THR A N 1
ATOM 1390 C CA . THR A 1 179 ? 4.717 -13.153 -0.895 1.00 68.31 179 THR A CA 1
ATOM 1391 C C . THR A 1 179 ? 5.114 -12.112 -1.962 1.00 68.31 179 THR A C 1
ATOM 1393 O O . THR A 1 179 ? 5.151 -12.472 -3.136 1.00 68.31 179 THR A O 1
ATOM 1396 N N . GLY A 1 180 ? 5.363 -10.836 -1.619 1.00 78.69 180 GLY A N 1
ATOM 1397 C CA . GLY A 1 180 ? 5.780 -9.749 -2.532 1.00 78.69 180 GLY A CA 1
ATOM 1398 C C . GLY A 1 180 ? 4.851 -9.428 -3.718 1.00 78.69 180 GLY A C 1
ATOM 1399 O O . GLY A 1 180 ? 5.008 -8.403 -4.366 1.00 78.69 180 GLY A O 1
ATOM 1400 N N . ARG A 1 181 ? 3.884 -10.283 -4.053 1.00 88.62 181 ARG A N 1
ATOM 1401 C CA . ARG A 1 181 ? 3.210 -10.271 -5.352 1.00 88.62 181 ARG A CA 1
ATOM 1402 C C . ARG A 1 181 ? 2.129 -9.202 -5.435 1.00 88.62 181 ARG A C 1
ATOM 1404 O O . ARG A 1 181 ? 1.180 -9.185 -4.641 1.00 88.62 181 ARG A O 1
ATOM 1411 N N . LEU A 1 182 ? 2.236 -8.372 -6.468 1.00 90.62 182 LEU A N 1
ATOM 1412 C CA . LEU A 1 182 ? 1.281 -7.316 -6.790 1.00 90.62 182 LEU A CA 1
ATOM 1413 C C . LEU A 1 182 ? 0.280 -7.807 -7.838 1.00 90.62 182 LEU A C 1
ATOM 1415 O O . LEU A 1 182 ? -0.874 -8.072 -7.504 1.00 90.62 182 LEU A O 1
ATOM 1419 N N . TRP A 1 183 ? 0.725 -7.975 -9.087 1.00 90.81 183 TRP A N 1
ATOM 1420 C CA . TRP A 1 183 ? -0.102 -8.425 -10.210 1.00 90.81 183 TRP A CA 1
ATOM 1421 C C . TRP A 1 183 ? 0.761 -9.001 -11.337 1.00 90.81 183 TRP A C 1
ATOM 1423 O O . TRP A 1 183 ? 1.773 -8.414 -11.710 1.00 90.81 183 TRP A O 1
ATOM 1433 N N . GLY A 1 184 ? 0.352 -10.123 -11.936 1.00 90.00 184 GLY A N 1
ATOM 1434 C CA . GLY A 1 184 ? 1.137 -10.759 -13.000 1.00 90.00 184 GLY A CA 1
ATOM 1435 C C . GLY A 1 184 ? 2.548 -11.112 -12.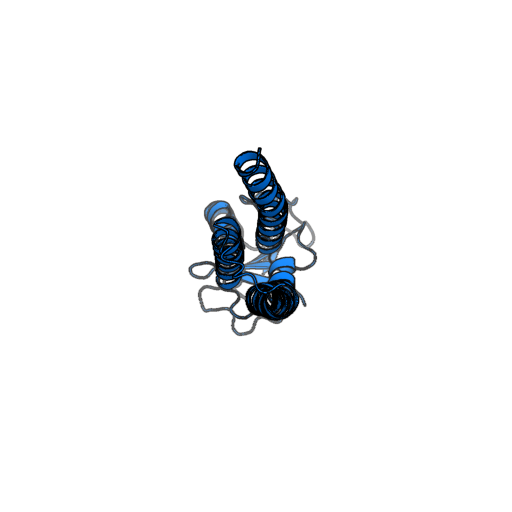515 1.00 90.00 184 GLY A C 1
ATOM 1436 O O . GLY A 1 184 ? 2.677 -11.770 -11.479 1.00 90.00 184 GLY A O 1
ATOM 1437 N N . GLY A 1 185 ? 3.563 -10.659 -13.258 1.00 89.50 185 GLY A N 1
ATOM 1438 C CA . GLY A 1 185 ? 4.986 -10.768 -12.915 1.00 89.50 185 GLY A CA 1
ATOM 1439 C C . GLY A 1 185 ? 5.535 -9.607 -12.077 1.00 89.50 185 GLY A C 1
ATOM 1440 O O . GLY A 1 185 ? 6.748 -9.454 -12.003 1.00 89.50 185 GLY A O 1
ATOM 1441 N N . TRP A 1 186 ? 4.682 -8.760 -11.494 1.00 92.00 186 TRP A N 1
ATOM 1442 C CA . TRP A 1 186 ? 5.107 -7.638 -10.656 1.00 92.00 186 TRP A CA 1
ATOM 1443 C C . TRP A 1 186 ? 5.085 -7.971 -9.171 1.00 92.00 186 TRP A C 1
ATOM 1445 O O . TRP A 1 186 ? 4.119 -8.544 -8.650 1.00 92.00 186 TRP A O 1
ATOM 1455 N N . TYR A 1 187 ? 6.131 -7.522 -8.492 1.00 90.81 187 TYR A N 1
ATOM 1456 C CA . TYR A 1 187 ? 6.365 -7.723 -7.074 1.00 90.81 187 TYR A CA 1
ATOM 1457 C C . TYR A 1 187 ? 6.857 -6.426 -6.428 1.00 90.81 187 TYR A C 1
ATOM 1459 O O . TYR A 1 187 ? 7.336 -5.530 -7.116 1.00 90.81 187 TYR A O 1
ATOM 1467 N N . TRP A 1 188 ? 6.743 -6.325 -5.110 1.00 89.44 188 TRP A N 1
ATOM 1468 C CA . TRP A 1 188 ? 7.459 -5.347 -4.299 1.00 89.44 188 TRP A CA 1
ATOM 1469 C C . TRP A 1 188 ? 8.500 -6.065 -3.437 1.00 89.44 188 TRP A C 1
ATOM 1471 O O . TRP A 1 188 ? 8.347 -7.250 -3.121 1.00 89.44 188 TRP A O 1
ATOM 1481 N N . MET A 1 189 ? 9.544 -5.339 -3.063 1.00 86.00 189 MET A N 1
ATOM 1482 C CA . MET A 1 189 ? 10.592 -5.805 -2.160 1.00 86.00 189 MET A CA 1
ATOM 1483 C C . MET A 1 189 ? 11.074 -4.669 -1.258 1.00 86.00 189 MET A C 1
ATOM 1485 O O . MET A 1 189 ? 10.852 -3.494 -1.566 1.00 86.00 189 MET A O 1
ATOM 1489 N N . THR A 1 190 ? 11.752 -5.041 -0.180 1.00 84.06 190 THR A N 1
ATOM 1490 C CA . THR A 1 190 ? 12.534 -4.149 0.686 1.00 84.06 190 THR A CA 1
ATOM 1491 C C . THR A 1 190 ? 13.969 -4.650 0.727 1.00 84.06 190 THR A C 1
ATOM 1493 O O . THR A 1 190 ? 14.205 -5.850 0.576 1.00 84.06 190 THR A O 1
ATOM 1496 N N . GLU A 1 191 ? 14.926 -3.742 0.884 1.00 74.19 191 GLU A N 1
ATOM 1497 C CA . GLU A 1 191 ? 16.343 -4.093 0.985 1.00 74.19 191 GLU A CA 1
ATOM 1498 C C . GLU A 1 191 ? 16.659 -4.876 2.279 1.00 74.19 191 GLU A C 1
ATOM 1500 O O . GLU A 1 191 ? 17.525 -5.749 2.244 1.00 74.19 191 GLU A O 1
ATOM 1505 N N . ASP A 1 192 ? 15.868 -4.650 3.338 1.00 60.47 192 ASP A N 1
ATOM 1506 C CA . ASP A 1 192 ? 15.918 -5.285 4.673 1.00 60.47 192 ASP A CA 1
ATOM 1507 C C . ASP A 1 192 ? 15.161 -6.618 4.814 1.00 60.47 192 ASP A C 1
ATOM 1509 O O . ASP A 1 192 ? 13.940 -6.656 4.511 1.00 60.47 192 ASP A O 1
#

Foldseek 3Di:
DVVVVLVVVLVVVVVVLVVVLVVLLVLLQFQQSLLVSVPPVLVVLVCCLVVVVVVVVVVQVVVCVVPVDPPPDPDPSNVVSSVSSVVSSVCSVVSVSNLVQCVQLVVLVVVVVVVPVDPDPDPPDFDPFDDRGNFTFRHWDQQPFDGPKIWGDGPVRPFKTKIQAQPADPRRPFAFRPRQDRDRRIGMTGRD

Radius of gyration: 23.05 Å; chains: 1; bounding box: 60×32×65 Å

Sequence (192 aa):
MERERIAIFEGVGLLPAGALGGLVLWYAAFPSLYYLAWLLVVPTLWAVSLLAPVAIALLRVGAARLRGRRLLLETRGQRLLVGWLGLVTLLVAFGAPLRLHFALARDSLEARRAHHADPPEAPGARPPSRWAGAFYVDRVEPGRCDEGRTLFWLDNDVESALVYAPEGIDGLCYNRGRTGRLWGGWYWMTED